Protein AF-A0A9P7S6F3-F1 (afdb_monomer_lite)

Sequence (352 aa):
MEVSQRGSSCQQHLSMEIQTNRQGRKGQLQVLYKLRSVLQNSGSIQDVQPRFGARVPILRGITSKNLGCIGVDITVNHEDGPKCVKAIRRYLLQMPALRPLIFVLKSLLSYRNLNDAAERGLSSYSLTCMCISFLQLNPKNRPKEWIENPYKAKSLGILLRDFLEYYAVEFPYAESYISVLQGRLLPKASVDWIQKENADLLAIECLVKHRNDVARATNRIPAIREAFKSASETLLQTSLKDKTTLGSIIPFKGLGARRPEVFPDLVISSQRLPSSASMDRLSTDKEGQQHSPSFHKLAITAREENEGKKTPKTKTQPPDRTALQKNVNVSSSTSSSQICEAFLPKGTRDGL

Organism: NCBI:txid181124

pLDDT: mean 70.18, std 29.57, range [21.66, 98.5]

InterPro domains:
  IPR002058 PAP/25A-associated [PF03828] (155-205)
  IPR043519 Nucleotidyltransferase superfamily [SSF81301] (28-92)
  IPR045862 Nucleotidyltransferase Trf4-like [PTHR23092] (28-329)

Radius of gyration: 26.73 Å; chains: 1; bounding box: 98×63×58 Å

Secondary structure (DSSP, 8-state):
----------S-EEEEEE--S--HHHHHHHHHHHHHHHHHHHSSEEEEEEETTSSS-EEEEEE-GGGT--EEEEEES-THHHHHHHHHHHHHHH-TTHHHHHHHHHHHHHHTT---TTTT---HHHHHHHHHHHHHH-TT---THHHHSTTTTT-HHHHHHHHHHIIIIIS-TTTEEEETTTTEEEEGGG-SSS-STTTTS--BB-SSSTT-BSSTT---HHHHHHHHHHHHHHHHH--TTSS-TTTTTS------S---S---TT----PPPPP-----------------------------------------------------------TTTHHHHT-S--------

Structure (mmCIF, N/CA/C/O backbone):
data_AF-A0A9P7S6F3-F1
#
_entry.id   AF-A0A9P7S6F3-F1
#
loop_
_atom_site.group_PDB
_atom_site.id
_atom_site.type_symbol
_atom_site.label_atom_id
_atom_site.label_alt_id
_atom_site.label_comp_id
_atom_site.label_asym_id
_atom_site.label_entity_id
_atom_site.label_seq_id
_atom_site.pdbx_PDB_ins_code
_atom_site.Cartn_x
_atom_site.Cartn_y
_atom_site.Cartn_z
_atom_site.occupancy
_atom_site.B_iso_or_equiv
_atom_site.auth_seq_id
_atom_site.auth_comp_id
_atom_site.auth_asym_id
_atom_site.auth_atom_id
_atom_site.pdbx_PDB_model_num
ATOM 1 N N . MET A 1 1 ? 4.582 25.311 32.694 1.00 30.66 1 MET A N 1
ATOM 2 C CA . MET A 1 1 ? 3.797 24.789 31.555 1.00 30.66 1 MET A CA 1
ATOM 3 C C . MET A 1 1 ? 4.587 23.652 30.932 1.00 30.66 1 MET A C 1
ATOM 5 O O . MET A 1 1 ? 5.432 23.882 30.079 1.00 30.66 1 MET A O 1
ATOM 9 N N . GLU A 1 2 ? 4.389 22.440 31.442 1.00 21.66 2 GLU A N 1
ATOM 10 C CA . GLU A 1 2 ? 5.015 21.232 30.905 1.00 21.66 2 GLU A CA 1
ATOM 11 C C . GLU A 1 2 ? 4.298 20.842 29.613 1.00 21.66 2 GLU A C 1
ATOM 13 O O . GLU A 1 2 ? 3.163 20.363 29.618 1.00 21.66 2 GLU A O 1
ATOM 18 N N . VAL A 1 3 ? 4.960 21.078 28.484 1.00 23.61 3 VAL A N 1
ATOM 19 C CA . VAL A 1 3 ? 4.570 20.483 27.210 1.00 23.61 3 VAL A CA 1
ATOM 20 C C . VAL A 1 3 ? 4.882 18.996 27.324 1.00 23.61 3 VAL A C 1
ATOM 22 O O . VAL A 1 3 ? 6.020 18.570 27.145 1.00 23.61 3 VAL A O 1
ATOM 25 N N . SER A 1 4 ? 3.861 18.211 27.674 1.00 23.50 4 SER A N 1
ATOM 26 C CA . SER A 1 4 ? 3.893 16.753 27.611 1.00 23.50 4 SER A CA 1
ATOM 27 C C . SER A 1 4 ? 4.214 16.348 26.173 1.00 23.50 4 SER A C 1
ATOM 29 O O . SER A 1 4 ? 3.351 16.336 25.291 1.00 23.50 4 SER A O 1
ATOM 31 N N . GLN A 1 5 ? 5.494 16.073 25.919 1.00 26.58 5 GLN A N 1
ATOM 32 C CA . GLN A 1 5 ? 5.942 15.433 24.697 1.00 26.58 5 GLN A CA 1
ATOM 33 C C . GLN A 1 5 ? 5.280 14.058 24.663 1.00 26.58 5 GLN A C 1
ATOM 35 O O . GLN A 1 5 ? 5.701 13.127 25.349 1.00 26.58 5 GLN A O 1
ATOM 40 N N . ARG A 1 6 ? 4.201 13.937 23.880 1.00 29.16 6 ARG A N 1
ATOM 41 C CA . ARG A 1 6 ? 3.633 12.646 23.497 1.00 29.16 6 ARG A CA 1
ATOM 42 C C . ARG A 1 6 ? 4.731 11.891 22.764 1.00 29.16 6 ARG A C 1
ATOM 44 O O . ARG A 1 6 ? 4.976 12.126 21.582 1.00 29.16 6 ARG A O 1
ATOM 51 N N . GLY A 1 7 ? 5.424 11.035 23.510 1.00 28.98 7 GLY A N 1
ATOM 52 C CA . GLY A 1 7 ? 6.409 10.114 22.978 1.00 28.98 7 GLY A CA 1
ATOM 53 C C . GLY A 1 7 ? 5.805 9.412 21.773 1.00 28.98 7 GLY A C 1
ATOM 54 O O . GLY A 1 7 ? 4.678 8.919 21.830 1.00 28.98 7 GLY A O 1
ATOM 55 N N . SER A 1 8 ? 6.541 9.448 20.668 1.00 35.44 8 SER A N 1
ATOM 56 C CA . SER A 1 8 ? 6.214 8.829 19.390 1.00 35.44 8 SER A CA 1
ATOM 57 C C . SER A 1 8 ? 6.182 7.304 19.554 1.00 35.44 8 SER A C 1
ATOM 59 O O . SER A 1 8 ? 7.108 6.590 19.183 1.00 35.44 8 SER A O 1
ATOM 61 N N . SER A 1 9 ? 5.130 6.821 20.207 1.00 36.84 9 SER A N 1
ATOM 62 C CA . SER A 1 9 ? 4.871 5.423 20.512 1.00 36.84 9 SER A CA 1
ATOM 63 C C . SER A 1 9 ? 4.351 4.740 19.251 1.00 36.84 9 SER A C 1
ATOM 65 O O . SER A 1 9 ? 3.342 5.159 18.692 1.00 36.84 9 SER A O 1
ATOM 67 N N . CYS A 1 10 ? 5.108 3.748 18.780 1.00 41.38 10 CYS A N 1
ATOM 68 C CA . CYS A 1 10 ? 4.750 2.702 17.820 1.00 41.38 10 CYS A CA 1
ATOM 69 C C . CYS A 1 10 ? 3.569 3.018 16.870 1.00 41.38 10 CYS A C 1
ATOM 71 O O . CYS A 1 10 ? 2.414 2.746 17.181 1.00 41.38 10 CYS A O 1
ATOM 73 N N . GLN A 1 11 ? 3.855 3.485 15.646 1.00 55.09 11 GLN A N 1
ATOM 74 C CA . GLN A 1 11 ? 2.850 3.695 14.583 1.00 55.09 11 GLN A CA 1
ATOM 75 C C . GLN A 1 11 ? 2.166 2.395 14.084 1.00 55.09 11 GLN A C 1
ATOM 77 O O . GLN A 1 11 ? 1.488 2.403 13.055 1.00 55.09 11 GLN A O 1
ATOM 82 N N . GLN A 1 12 ? 2.370 1.250 14.740 1.00 65.00 12 GLN A N 1
ATOM 83 C CA . GLN A 1 12 ? 1.816 -0.034 14.317 1.00 65.00 12 GLN A CA 1
ATOM 84 C C . GLN A 1 12 ? 0.745 -0.458 15.319 1.00 65.00 12 GLN A C 1
ATOM 86 O O . GLN A 1 12 ? 1.047 -0.884 16.430 1.00 65.00 12 GLN A O 1
ATOM 91 N N . HIS A 1 13 ? -0.515 -0.310 14.913 1.00 77.81 13 HIS A N 1
ATOM 92 C CA . HIS A 1 13 ? -1.662 -0.777 15.678 1.00 77.81 13 HIS A CA 1
ATOM 93 C C . HIS A 1 13 ? -2.019 -2.202 15.269 1.00 77.81 13 HIS A C 1
ATOM 95 O O . HIS A 1 13 ? -2.027 -2.547 14.085 1.00 77.81 13 HIS A O 1
ATOM 101 N N . LEU A 1 14 ? -2.366 -3.014 16.256 1.00 82.31 14 LEU A N 1
ATOM 102 C CA . LEU A 1 14 ? -2.953 -4.315 16.060 1.00 82.31 14 LEU A CA 1
ATOM 103 C C . LEU A 1 14 ? -4.429 -4.177 15.708 1.00 82.31 14 LEU A C 1
ATOM 105 O O . LEU A 1 14 ? -5.222 -3.695 16.512 1.00 82.31 14 LEU A O 1
ATOM 109 N N . SER A 1 15 ? -4.812 -4.623 14.516 1.00 84.56 15 SER A N 1
ATOM 110 C CA . SER A 1 15 ? -6.217 -4.648 14.118 1.00 84.56 15 SER A CA 1
ATOM 111 C C . SER A 1 15 ? -6.913 -5.888 14.677 1.00 84.56 15 SER A C 1
ATOM 113 O O . SER A 1 15 ? -6.476 -7.014 14.443 1.00 84.56 15 SER A O 1
ATOM 115 N N . MET A 1 16 ? -8.013 -5.676 15.391 1.00 85.50 16 MET A N 1
ATOM 116 C CA . MET A 1 16 ? -8.898 -6.713 15.910 1.00 85.50 16 MET A CA 1
ATOM 117 C C . MET A 1 16 ? -10.295 -6.547 15.312 1.00 85.50 16 MET A C 1
ATOM 119 O O . MET A 1 16 ? -10.812 -5.434 15.191 1.00 85.50 16 MET A O 1
ATOM 123 N N . GLU A 1 17 ? -10.929 -7.664 14.973 1.00 88.06 17 GLU A N 1
ATOM 124 C CA . GLU A 1 17 ? -12.323 -7.697 14.542 1.00 88.06 17 GLU A CA 1
ATOM 125 C C . GLU A 1 17 ? -13.144 -8.560 15.496 1.00 88.06 17 GLU A C 1
ATOM 127 O O . GLU A 1 17 ? -12.746 -9.669 15.850 1.00 88.06 17 GLU A O 1
ATOM 132 N N . ILE A 1 18 ? -14.301 -8.044 15.900 1.00 89.12 18 ILE A N 1
ATOM 133 C CA . ILE A 1 18 ? -15.276 -8.750 16.724 1.00 89.12 18 ILE A CA 1
ATOM 134 C C . ILE A 1 18 ? -16.505 -9.050 15.874 1.00 89.12 18 ILE A C 1
ATOM 136 O O . ILE A 1 18 ? -17.109 -8.143 15.297 1.00 89.12 18 ILE A O 1
ATOM 140 N N . GLN A 1 19 ? -16.906 -10.318 15.844 1.00 88.81 19 GLN A N 1
ATOM 141 C CA . GLN A 1 19 ? -18.142 -10.742 15.198 1.00 88.81 19 GLN A CA 1
ATOM 142 C C . GLN A 1 19 ? -19.295 -10.807 16.200 1.00 88.81 19 GLN A C 1
ATOM 144 O O . GLN A 1 19 ? -19.153 -11.267 17.333 1.00 88.81 19 GLN A O 1
ATOM 149 N N . THR A 1 20 ? -20.459 -10.322 15.784 1.00 89.75 20 THR A N 1
ATOM 150 C CA . THR A 1 20 ? -21.685 -10.307 16.584 1.00 89.75 20 THR A CA 1
ATOM 151 C C . THR A 1 20 ? -22.910 -10.436 15.689 1.00 89.75 20 THR A C 1
ATOM 153 O O . THR A 1 20 ? -22.923 -9.973 14.551 1.00 89.75 20 THR A O 1
ATOM 156 N N . ASN A 1 21 ? -23.990 -11.002 16.227 1.00 88.94 21 ASN A N 1
ATOM 157 C CA . ASN A 1 21 ? -25.277 -11.098 15.537 1.00 88.94 21 ASN A CA 1
ATOM 158 C C . ASN A 1 21 ? -25.965 -9.734 15.314 1.00 88.94 21 ASN A C 1
ATOM 160 O O . ASN A 1 21 ? -26.959 -9.655 14.592 1.00 88.94 21 ASN A O 1
ATOM 164 N N . ARG A 1 22 ? -25.466 -8.651 15.925 1.00 86.00 22 ARG A N 1
ATOM 165 C CA . ARG A 1 22 ? -26.004 -7.295 15.761 1.00 86.00 22 ARG A CA 1
ATOM 166 C C . ARG A 1 22 ? -25.629 -6.730 14.391 1.00 86.00 22 ARG A C 1
ATOM 168 O O . ARG A 1 22 ? -24.506 -6.285 14.175 1.00 86.00 22 ARG A O 1
ATOM 175 N N . GLN A 1 23 ? -26.599 -6.710 13.484 1.00 85.06 23 GLN A N 1
ATOM 176 C CA . GLN A 1 23 ? -26.405 -6.222 12.122 1.00 85.06 23 GLN A CA 1
ATOM 177 C C . GLN A 1 23 ? -26.560 -4.699 11.994 1.00 85.06 23 GLN A C 1
ATOM 179 O O . GLN A 1 23 ? -27.238 -4.037 12.786 1.00 85.06 23 GLN A O 1
ATOM 184 N N . GLY A 1 24 ? -25.936 -4.151 10.950 1.00 86.56 24 GLY A N 1
ATOM 185 C CA . GLY A 1 24 ? -26.025 -2.740 10.579 1.00 86.56 24 GLY A CA 1
ATOM 186 C C . GLY A 1 24 ? -25.248 -1.780 11.489 1.00 86.56 24 GLY A C 1
ATOM 187 O O . GLY A 1 24 ? -24.814 -2.117 12.592 1.00 86.56 24 GLY A O 1
ATOM 188 N N . ARG A 1 25 ? -25.101 -0.529 11.030 1.00 87.38 25 ARG A N 1
ATOM 189 C CA . ARG A 1 25 ? -24.285 0.497 11.709 1.00 87.38 25 ARG A CA 1
ATOM 190 C C . ARG A 1 25 ? -24.738 0.764 13.147 1.00 87.38 25 ARG A C 1
ATOM 192 O O . ARG A 1 25 ? -23.901 0.899 14.031 1.00 87.38 25 ARG A O 1
ATOM 199 N N . LYS A 1 26 ? -26.053 0.813 13.402 1.00 89.00 26 LYS A N 1
ATOM 200 C CA . LYS A 1 26 ? -26.596 1.011 14.760 1.00 89.00 26 LYS A CA 1
ATOM 201 C C . LYS A 1 26 ? -26.173 -0.122 15.704 1.00 89.00 26 LYS A C 1
ATOM 203 O O . LYS A 1 26 ? -25.740 0.159 16.816 1.00 89.00 26 LYS A O 1
ATOM 208 N N . GLY A 1 27 ? -26.243 -1.375 15.247 1.00 89.56 27 GLY A N 1
ATOM 209 C CA . GLY A 1 27 ? -25.813 -2.543 16.019 1.00 89.56 27 GLY A CA 1
ATOM 210 C C . GLY A 1 27 ? -24.310 -2.538 16.304 1.00 89.56 27 GLY A C 1
ATOM 211 O O . GLY A 1 27 ? -23.906 -2.709 17.452 1.00 89.56 27 GLY A O 1
ATOM 212 N N . GLN A 1 28 ? -23.493 -2.248 15.286 1.00 90.06 28 GLN A N 1
ATOM 213 C CA . GLN A 1 28 ? -22.039 -2.100 15.431 1.00 90.06 28 GLN A CA 1
ATOM 214 C C . GLN A 1 28 ? -21.676 -1.027 16.465 1.00 90.06 28 GLN A C 1
ATOM 216 O O . GLN A 1 28 ? -20.869 -1.274 17.358 1.00 90.06 28 GLN A O 1
ATOM 221 N N . LEU A 1 29 ? -22.301 0.153 16.386 1.00 91.50 29 LEU A N 1
ATOM 222 C CA . LEU A 1 29 ? -22.042 1.249 17.320 1.00 91.50 29 LEU A CA 1
ATOM 223 C C . LEU A 1 29 ? -22.442 0.888 18.750 1.00 91.50 29 LEU A C 1
ATOM 225 O O . LEU A 1 29 ? -21.656 1.123 19.660 1.00 91.50 29 LEU A O 1
ATOM 229 N N . GLN A 1 30 ? -23.610 0.275 18.963 1.00 91.81 30 GLN A N 1
ATOM 230 C CA . GLN A 1 30 ? -24.028 -0.183 20.296 1.00 91.81 30 GLN A CA 1
ATOM 231 C C . GLN A 1 30 ? -22.996 -1.126 20.925 1.00 91.81 30 GLN A C 1
ATOM 233 O O . GLN A 1 30 ? -22.658 -0.987 22.102 1.00 91.81 30 GLN A O 1
ATOM 238 N N . VAL A 1 31 ? -22.466 -2.059 20.132 1.00 92.94 31 VAL A N 1
ATOM 239 C CA . VAL A 1 31 ? -21.435 -3.003 20.577 1.00 92.94 31 VAL A CA 1
ATOM 240 C C . VAL A 1 31 ? -20.138 -2.267 20.900 1.00 92.94 31 VAL A C 1
ATOM 242 O O . VAL A 1 31 ? -19.573 -2.499 21.964 1.00 92.94 31 VAL A O 1
ATOM 245 N N . LEU A 1 32 ? -19.697 -1.336 20.048 1.00 92.75 32 LEU A N 1
ATOM 246 C CA . LEU A 1 32 ? -18.490 -0.537 20.283 1.00 92.75 32 LEU A CA 1
ATOM 247 C C . LEU A 1 32 ? -18.605 0.372 21.516 1.00 92.75 32 LEU A C 1
ATOM 249 O O . LEU A 1 32 ? -17.643 0.482 22.273 1.00 92.75 32 LEU A O 1
ATOM 253 N N . TYR A 1 33 ? -19.765 0.992 21.757 1.00 92.56 33 TYR A N 1
ATOM 254 C CA . TYR A 1 33 ? -20.018 1.773 22.974 1.00 92.56 33 TYR A CA 1
ATOM 255 C C . TYR A 1 33 ? -19.939 0.893 24.221 1.00 92.56 33 TYR A C 1
ATOM 257 O O . TYR A 1 33 ? -19.246 1.244 25.174 1.00 92.56 33 TYR A O 1
ATOM 265 N N . LYS A 1 34 ? -20.590 -0.277 24.198 1.00 92.19 34 LYS A N 1
ATOM 266 C CA . LYS A 1 34 ? -20.534 -1.225 25.316 1.00 92.19 34 LYS A CA 1
ATOM 267 C C . LYS A 1 34 ? -19.110 -1.722 25.556 1.00 92.19 34 LYS A C 1
ATOM 269 O O . LYS A 1 34 ? -18.665 -1.790 26.698 1.00 92.19 34 LYS A O 1
ATOM 274 N N . LEU A 1 35 ? -18.389 -2.036 24.483 1.00 92.06 35 LEU A N 1
ATOM 275 C CA . LEU A 1 35 ? -17.010 -2.495 24.548 1.00 92.06 35 LEU A CA 1
ATOM 276 C C . LEU A 1 35 ? -16.092 -1.423 25.135 1.00 92.06 35 LEU A C 1
ATOM 278 O O . LEU A 1 35 ? -15.274 -1.740 25.990 1.00 92.06 35 LEU A O 1
ATOM 282 N N . ARG A 1 36 ? -16.266 -0.157 24.739 1.00 90.75 36 ARG A N 1
ATOM 283 C CA . ARG A 1 36 ? -15.527 0.971 25.315 1.00 90.75 36 ARG A CA 1
ATOM 284 C C . ARG A 1 36 ? -15.660 1.004 26.835 1.00 90.75 36 ARG A C 1
ATOM 286 O O . ARG A 1 36 ? -14.639 1.055 27.509 1.00 90.75 36 ARG A O 1
ATOM 293 N N . SER A 1 37 ? -16.882 0.921 27.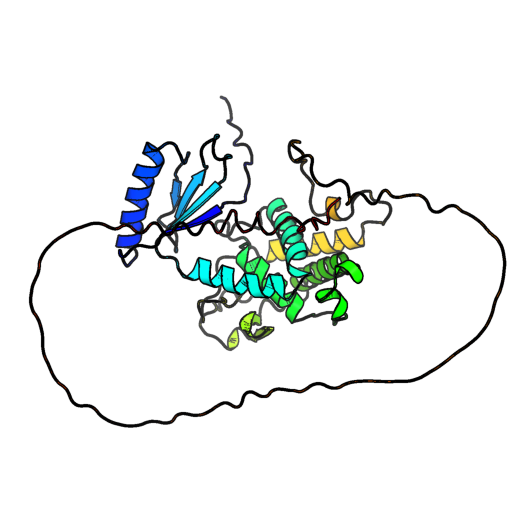360 1.00 89.19 37 SER A N 1
ATOM 294 C CA . SER A 1 37 ? -17.119 0.922 28.808 1.00 89.19 37 SER A CA 1
ATOM 295 C C . SER A 1 37 ? -16.456 -0.269 29.503 1.00 89.19 37 SER A C 1
ATOM 297 O O . SER A 1 37 ? -15.809 -0.097 30.530 1.00 89.19 37 SER A O 1
ATOM 299 N N . VAL A 1 38 ? -16.562 -1.472 28.931 1.00 90.94 38 VAL A N 1
ATOM 300 C CA . VAL A 1 38 ? -15.940 -2.679 29.505 1.00 90.94 38 VAL A CA 1
ATOM 301 C C . VAL A 1 38 ? -14.414 -2.572 29.519 1.00 90.94 38 VAL A C 1
ATOM 303 O O . VAL A 1 38 ? -13.801 -2.862 30.540 1.00 90.94 38 VAL A O 1
ATOM 306 N N . LEU A 1 39 ? -13.803 -2.124 28.420 1.00 89.62 39 LEU A N 1
ATOM 307 C CA . LEU A 1 39 ? -12.347 -1.997 28.295 1.00 89.62 39 LEU A CA 1
ATOM 308 C C . LEU A 1 39 ? -11.768 -0.905 29.199 1.00 89.62 39 LEU A C 1
ATOM 310 O O . LEU A 1 39 ? -10.688 -1.083 29.755 1.00 89.62 39 LEU A O 1
ATOM 314 N N . GLN A 1 40 ? -12.489 0.207 29.361 1.00 85.25 40 GLN A N 1
ATOM 315 C CA . GLN A 1 40 ? -12.103 1.269 30.292 1.00 85.25 40 GLN A CA 1
ATOM 316 C C . GLN A 1 40 ? -12.155 0.779 31.744 1.00 85.25 40 GLN A C 1
ATOM 318 O O . GLN A 1 40 ? -11.250 1.078 32.518 1.00 85.25 40 GLN A O 1
ATOM 323 N N . ASN A 1 41 ? -13.165 -0.021 32.094 1.00 87.31 41 ASN A N 1
ATOM 324 C CA . ASN A 1 41 ? -13.326 -0.554 33.447 1.00 87.31 41 ASN A CA 1
ATOM 325 C C . ASN A 1 41 ? -12.361 -1.707 33.760 1.00 87.31 41 ASN A C 1
ATOM 327 O O . ASN A 1 41 ? -11.989 -1.885 34.915 1.00 87.31 41 ASN A O 1
ATOM 331 N N . SER A 1 42 ? -11.949 -2.496 32.762 1.00 87.00 42 SER A N 1
ATOM 332 C CA . SER A 1 42 ? -11.045 -3.635 32.976 1.00 87.00 42 SER A CA 1
ATOM 333 C C . SER A 1 42 ? -9.583 -3.228 33.177 1.00 87.00 42 SER A C 1
ATOM 335 O O . SER A 1 42 ? -8.764 -4.061 33.561 1.00 87.00 42 SER A O 1
ATOM 337 N N . GLY A 1 43 ? -9.222 -1.982 32.849 1.00 80.94 43 GLY A N 1
ATOM 338 C CA . GLY A 1 43 ? -7.845 -1.482 32.907 1.00 80.94 43 GLY A CA 1
ATOM 339 C C . GLY A 1 43 ? -6.888 -2.121 31.891 1.00 80.94 43 GLY A C 1
ATOM 340 O O . GLY A 1 43 ? -5.702 -1.796 31.889 1.00 80.94 43 GLY A O 1
ATOM 341 N N . SER A 1 44 ? -7.377 -3.012 31.018 1.00 83.38 44 SER A N 1
ATOM 342 C CA . SER A 1 44 ? -6.554 -3.759 30.051 1.00 83.38 44 SER A CA 1
ATOM 343 C C . SER A 1 44 ? -6.157 -2.919 28.835 1.00 83.38 44 SER A C 1
ATOM 345 O O . SER A 1 44 ? -5.144 -3.200 28.194 1.00 83.38 44 SER A O 1
ATOM 347 N N . ILE A 1 45 ? -6.953 -1.898 28.502 1.00 84.94 45 ILE A N 1
ATOM 348 C CA . ILE A 1 45 ? -6.671 -0.945 27.427 1.00 84.94 45 ILE A CA 1
ATOM 349 C C . ILE A 1 45 ? -6.809 0.473 27.982 1.00 84.94 45 ILE A C 1
ATOM 351 O O . ILE A 1 45 ? -7.849 0.867 28.503 1.00 84.94 45 ILE A O 1
ATOM 355 N N . GLN A 1 46 ? -5.732 1.232 27.857 1.00 84.12 46 GLN A N 1
ATOM 356 C CA . GLN A 1 46 ? -5.612 2.636 28.211 1.00 84.12 46 GLN A CA 1
ATOM 357 C C . GLN A 1 46 ? -5.967 3.516 27.004 1.00 84.12 46 GLN A C 1
ATOM 359 O O . GLN A 1 46 ? -5.846 3.090 25.854 1.00 84.12 46 GLN A O 1
ATOM 364 N N . ASP A 1 47 ? -6.404 4.748 27.276 1.00 82.75 47 ASP A N 1
ATOM 365 C CA . ASP A 1 47 ? -6.715 5.767 26.259 1.00 82.75 47 ASP A CA 1
ATOM 366 C C . ASP A 1 47 ? -7.661 5.265 25.148 1.00 82.75 47 ASP A C 1
ATOM 368 O O . ASP A 1 47 ? -7.386 5.348 23.952 1.00 82.75 47 ASP A O 1
ATOM 372 N N . VAL A 1 48 ? -8.793 4.679 25.553 1.00 87.06 48 VAL A N 1
ATOM 373 C CA . VAL A 1 48 ? -9.790 4.139 24.621 1.00 87.06 48 VAL A CA 1
ATOM 374 C C . VAL A 1 48 ? -10.538 5.281 23.910 1.00 87.06 48 VAL A C 1
ATOM 376 O O . VAL A 1 48 ? -11.497 5.859 24.442 1.00 87.06 48 VAL A O 1
ATOM 379 N N . GLN A 1 49 ? -10.123 5.575 22.680 1.00 88.06 49 GLN A N 1
ATOM 380 C CA . GLN A 1 49 ? -10.624 6.645 21.823 1.00 88.06 49 GLN A CA 1
ATOM 381 C C . GLN A 1 49 ? -11.559 6.116 20.719 1.00 88.06 49 GLN A C 1
ATOM 383 O O . GLN A 1 49 ? -11.146 5.342 19.849 1.00 88.06 49 GLN A O 1
ATOM 388 N N . PRO A 1 50 ? -12.833 6.544 20.695 1.00 88.50 50 PRO A N 1
ATOM 389 C CA . PRO A 1 50 ? -13.763 6.169 19.639 1.00 88.50 50 PRO A CA 1
ATOM 390 C C . PRO A 1 50 ? -13.562 7.003 18.364 1.00 88.50 50 PRO A C 1
ATOM 392 O O . PRO A 1 50 ? -13.419 8.224 18.407 1.00 88.50 50 PRO A O 1
ATOM 395 N N . ARG A 1 51 ? -13.647 6.351 17.201 1.00 86.69 51 ARG A N 1
ATOM 396 C CA . ARG A 1 51 ? -13.661 6.977 15.864 1.00 86.69 51 ARG A CA 1
ATOM 397 C C . ARG A 1 51 ? -14.908 6.542 15.094 1.00 86.69 51 ARG A C 1
ATOM 399 O O . ARG A 1 51 ? -14.847 5.934 14.030 1.00 86.69 51 ARG A O 1
ATOM 406 N N . PHE A 1 52 ? -16.075 6.842 15.657 1.00 86.81 52 PHE A N 1
ATOM 407 C CA . PHE A 1 52 ? -17.366 6.348 15.160 1.00 86.81 52 PHE A CA 1
ATOM 408 C C . PHE A 1 52 ? -17.922 7.103 13.947 1.00 86.81 52 PHE A C 1
ATOM 410 O O . PHE A 1 52 ? -18.811 6.592 13.267 1.00 86.81 52 PHE A O 1
ATOM 417 N N . GLY A 1 53 ? -17.391 8.293 13.649 1.00 81.12 53 GLY A N 1
ATOM 418 C CA . GLY A 1 53 ? -17.752 9.075 12.460 1.00 81.12 53 GLY A CA 1
ATOM 419 C C . GLY A 1 53 ? -17.144 8.549 11.155 1.00 81.12 53 GLY A C 1
ATOM 420 O O . GLY A 1 53 ? -17.591 8.925 10.078 1.00 81.12 53 GLY A O 1
ATOM 421 N N . ALA A 1 54 ? -16.155 7.654 11.225 1.00 80.25 54 ALA A N 1
ATOM 422 C CA . ALA A 1 54 ? -15.521 7.091 10.039 1.00 80.25 54 ALA A CA 1
ATOM 423 C C . ALA A 1 54 ? -16.475 6.170 9.248 1.00 80.25 54 ALA A C 1
ATOM 425 O O . ALA A 1 54 ? -17.501 5.694 9.756 1.00 80.25 54 ALA A O 1
ATOM 426 N N . ARG A 1 55 ? -16.113 5.881 7.987 1.00 80.06 55 ARG A N 1
ATOM 427 C CA . ARG A 1 55 ? -16.829 4.908 7.140 1.00 80.06 55 ARG A CA 1
ATOM 428 C C . ARG A 1 55 ? -16.953 3.556 7.849 1.00 80.06 55 ARG A C 1
ATOM 430 O O . ARG A 1 55 ? -18.049 3.003 7.886 1.00 80.06 55 ARG A O 1
ATOM 437 N N . VAL A 1 56 ? -15.860 3.091 8.456 1.00 83.75 56 VAL A N 1
ATOM 438 C CA . VAL A 1 56 ? -15.819 1.936 9.361 1.00 83.75 56 VAL A CA 1
ATOM 439 C C . VAL A 1 56 ? -15.609 2.463 10.785 1.00 83.75 56 VAL A C 1
ATOM 441 O O . VAL A 1 56 ? -14.551 3.033 11.050 1.00 83.75 56 VAL A O 1
ATOM 444 N N . PRO A 1 57 ? -16.596 2.338 11.689 1.00 87.31 57 PRO A N 1
ATOM 445 C CA . PRO A 1 57 ? -16.431 2.716 13.089 1.00 87.31 57 PRO A CA 1
ATOM 446 C C . PRO A 1 57 ? -15.338 1.883 13.767 1.00 87.31 57 PRO A C 1
ATOM 448 O O . PRO A 1 57 ? -15.383 0.654 13.729 1.00 87.31 57 PRO A O 1
ATOM 451 N N . ILE A 1 58 ? -14.373 2.555 14.395 1.00 90.56 58 ILE A N 1
ATOM 452 C CA . ILE A 1 58 ? -13.225 1.917 15.058 1.00 90.56 58 ILE A CA 1
ATOM 453 C C . ILE A 1 58 ? -13.134 2.411 16.503 1.00 90.56 58 ILE A C 1
ATOM 455 O O . ILE A 1 58 ? -13.433 3.574 16.793 1.00 90.56 58 ILE A O 1
ATOM 459 N N . LEU A 1 59 ? -12.704 1.531 17.404 1.00 90.56 59 LEU A N 1
ATOM 460 C CA . LEU A 1 59 ? -12.276 1.870 18.755 1.00 90.56 59 LEU A CA 1
ATOM 461 C C . LEU A 1 59 ? -10.761 1.687 18.851 1.00 90.56 59 LEU A C 1
ATOM 463 O O . LEU A 1 59 ? -10.268 0.578 18.674 1.00 90.56 59 LEU A O 1
ATOM 467 N N . ARG A 1 60 ? -10.031 2.770 19.101 1.00 90.50 60 ARG A N 1
ATOM 468 C CA . ARG A 1 60 ? -8.570 2.769 19.203 1.00 90.50 60 ARG A CA 1
ATOM 469 C C . ARG A 1 60 ? -8.153 2.847 20.666 1.00 90.50 60 ARG A C 1
ATOM 471 O O . ARG A 1 60 ? -8.800 3.544 21.435 1.00 90.50 60 ARG A O 1
ATOM 478 N N . GLY A 1 61 ? -7.085 2.168 21.054 1.00 89.50 61 GLY A N 1
ATOM 479 C CA . GLY A 1 61 ? -6.505 2.288 22.391 1.00 89.50 61 GLY A CA 1
ATOM 480 C C . GLY A 1 61 ? -5.101 1.707 22.457 1.00 89.50 61 GLY A C 1
ATOM 481 O O . GLY A 1 61 ? -4.562 1.277 21.440 1.00 89.50 61 GLY A O 1
ATOM 482 N N . ILE A 1 62 ? -4.506 1.698 23.644 1.00 88.62 62 ILE A N 1
ATOM 483 C CA . ILE A 1 62 ? -3.174 1.135 23.896 1.00 88.62 62 ILE A CA 1
ATOM 484 C C . ILE A 1 62 ? -3.303 0.100 25.009 1.00 88.62 62 ILE A C 1
ATOM 486 O O . ILE A 1 62 ? -3.897 0.394 26.042 1.00 88.62 62 ILE A O 1
ATOM 490 N N . THR A 1 63 ? -2.783 -1.114 24.833 1.00 87.94 63 THR A N 1
ATOM 491 C CA . THR A 1 63 ? -2.821 -2.115 25.907 1.00 87.94 63 THR A CA 1
ATOM 492 C C . THR A 1 63 ? -2.057 -1.631 27.138 1.00 87.94 63 THR A C 1
ATOM 494 O O . THR A 1 63 ? -1.140 -0.814 27.061 1.00 87.94 63 THR A O 1
ATOM 497 N N . SER A 1 64 ? -2.442 -2.116 28.311 1.00 85.62 64 SER A N 1
ATOM 498 C CA . SER A 1 64 ? -1.764 -1.794 29.565 1.00 85.62 64 SER A CA 1
ATOM 499 C C . SER A 1 64 ? -0.281 -2.202 29.555 1.00 85.62 64 SER A C 1
ATOM 501 O O . SER A 1 64 ? 0.157 -3.037 28.762 1.00 85.62 64 SER A O 1
ATOM 503 N N . LYS A 1 65 ? 0.519 -1.626 30.466 1.00 85.06 65 LYS A N 1
ATOM 504 C CA . LYS A 1 65 ? 1.978 -1.859 30.530 1.00 85.06 65 LYS A CA 1
ATOM 505 C C . LYS A 1 65 ? 2.362 -3.340 30.640 1.00 85.06 65 LYS A C 1
ATOM 507 O O . LYS A 1 65 ? 3.315 -3.771 30.002 1.00 85.06 65 LYS A O 1
ATOM 512 N N . ASN A 1 66 ? 1.599 -4.124 31.401 1.00 84.69 66 ASN A N 1
ATOM 513 C CA . ASN A 1 66 ? 1.776 -5.576 31.534 1.00 84.69 66 ASN A CA 1
ATOM 514 C C . ASN A 1 66 ? 1.488 -6.360 30.238 1.00 84.69 66 ASN A C 1
ATOM 516 O O . ASN A 1 66 ? 1.905 -7.504 30.121 1.00 84.69 66 ASN A O 1
ATOM 520 N N . LEU A 1 67 ? 0.802 -5.751 29.268 1.00 81.38 67 LEU A N 1
ATOM 521 C CA . LEU A 1 67 ? 0.484 -6.309 27.952 1.00 81.38 67 LEU A CA 1
ATOM 522 C C . LEU A 1 67 ? 1.314 -5.660 26.827 1.00 81.38 67 LEU A C 1
ATOM 524 O O . LEU A 1 67 ? 0.955 -5.761 25.653 1.00 81.38 67 LEU A O 1
ATOM 528 N N . GLY A 1 68 ? 2.408 -4.973 27.172 1.00 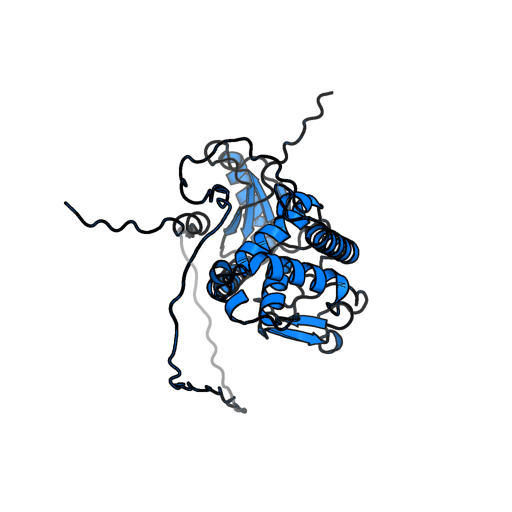82.88 68 GLY A N 1
ATOM 529 C CA . GLY A 1 68 ? 3.408 -4.501 26.212 1.00 82.88 68 GLY A CA 1
ATOM 530 C C . GLY A 1 68 ? 3.119 -3.166 25.520 1.00 82.88 68 GLY A C 1
ATOM 531 O O . GLY A 1 68 ? 3.829 -2.842 24.572 1.00 82.88 68 GLY A O 1
ATOM 532 N N . CYS A 1 69 ? 2.131 -2.380 25.970 1.00 85.56 69 CYS A N 1
ATOM 533 C CA . CYS A 1 69 ? 1.821 -1.052 25.406 1.00 85.56 69 CYS A CA 1
ATOM 534 C C . CYS A 1 69 ? 1.580 -1.063 23.884 1.00 85.56 69 CYS A C 1
ATOM 536 O O . CYS A 1 69 ? 2.062 -0.198 23.150 1.00 85.56 69 CYS A O 1
ATOM 538 N N . ILE A 1 70 ? 0.850 -2.060 23.399 1.00 85.81 70 ILE A N 1
ATOM 539 C CA . ILE A 1 70 ? 0.581 -2.260 21.977 1.00 85.81 70 ILE A CA 1
ATOM 540 C C . ILE A 1 70 ? -0.640 -1.420 21.595 1.00 85.81 70 ILE A C 1
ATOM 542 O O . ILE A 1 70 ? -1.681 -1.510 22.244 1.00 85.81 70 ILE A O 1
ATOM 546 N N . GLY A 1 71 ? -0.537 -0.605 20.543 1.00 86.00 71 GLY A N 1
ATOM 547 C CA . GLY A 1 71 ? -1.699 0.085 19.978 1.00 86.00 71 GLY A CA 1
ATOM 548 C C . GLY A 1 71 ? -2.687 -0.929 19.404 1.00 86.00 71 GLY A C 1
ATOM 549 O O . GLY A 1 71 ? -2.273 -1.874 18.741 1.00 86.00 71 GLY A O 1
ATOM 550 N N . VAL A 1 72 ? -3.984 -0.764 19.640 1.00 87.12 72 VAL A N 1
ATOM 551 C CA . VAL A 1 72 ? -5.033 -1.680 19.174 1.00 87.12 72 VAL A CA 1
ATOM 552 C C . VAL A 1 72 ? -6.143 -0.885 18.503 1.00 87.12 72 VAL A C 1
ATOM 554 O O . VAL A 1 72 ? -6.611 0.110 19.052 1.00 87.12 72 VAL A O 1
ATOM 5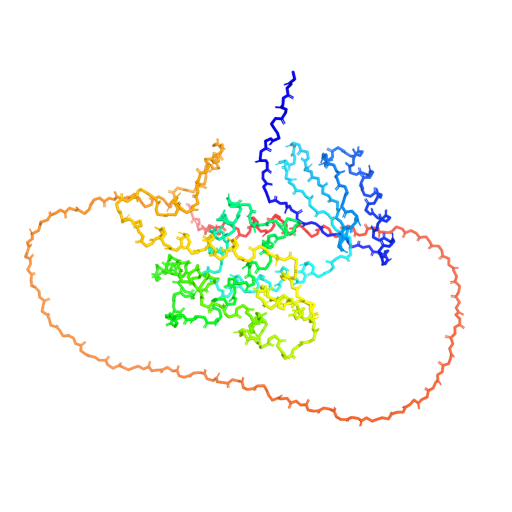57 N N . ASP A 1 73 ? -6.580 -1.353 17.337 1.00 89.62 73 ASP A N 1
ATOM 558 C CA . ASP A 1 73 ? -7.735 -0.847 16.599 1.00 89.62 73 ASP A CA 1
ATOM 559 C C . ASP A 1 73 ? -8.797 -1.952 16.525 1.00 89.62 73 ASP A C 1
ATOM 561 O O . ASP A 1 73 ? -8.585 -2.981 15.888 1.00 89.62 73 ASP A O 1
ATOM 565 N N . ILE A 1 74 ? -9.946 -1.748 17.170 1.00 90.31 74 ILE A N 1
ATOM 566 C CA . ILE A 1 74 ? -11.033 -2.728 17.253 1.00 90.31 74 ILE A CA 1
ATOM 567 C C . ILE A 1 74 ? -12.191 -2.314 16.343 1.00 90.31 74 ILE A C 1
ATOM 569 O O . ILE A 1 74 ? -12.708 -1.198 16.435 1.00 90.31 74 ILE A O 1
ATOM 573 N N . THR A 1 75 ? -12.628 -3.242 15.497 1.00 90.88 75 THR A N 1
ATOM 574 C CA . THR A 1 75 ? -13.790 -3.112 14.605 1.00 90.88 75 THR A CA 1
ATOM 575 C C . THR A 1 75 ? -14.833 -4.184 14.907 1.00 90.88 75 THR A C 1
ATOM 577 O O . THR A 1 75 ? -14.526 -5.209 15.513 1.00 90.88 75 THR A O 1
ATOM 580 N N . VAL A 1 76 ? -16.085 -3.946 14.505 1.00 90.31 76 VAL A N 1
ATOM 581 C CA . VAL A 1 76 ? -17.195 -4.893 14.697 1.00 90.31 76 VAL A CA 1
ATOM 582 C C . VAL A 1 76 ? -17.836 -5.209 13.351 1.00 90.31 76 VAL A C 1
ATOM 584 O O . VAL A 1 76 ? -18.248 -4.286 12.645 1.00 90.31 76 VAL A O 1
ATOM 587 N N . ASN A 1 77 ? -17.971 -6.498 13.027 1.00 87.00 77 ASN A N 1
ATOM 588 C CA . ASN A 1 77 ? -18.582 -6.998 11.788 1.00 87.00 77 ASN A CA 1
ATOM 589 C C . ASN A 1 77 ? -17.996 -6.337 10.524 1.00 87.00 77 ASN A C 1
ATOM 591 O O . ASN A 1 77 ? -18.737 -5.785 9.706 1.00 87.00 77 ASN A O 1
ATOM 595 N N . HIS A 1 78 ? -16.669 -6.341 10.388 1.00 84.56 78 HIS A N 1
ATOM 596 C CA . HIS A 1 78 ? -15.952 -5.792 9.236 1.00 84.56 78 HIS A CA 1
ATOM 597 C C . HIS A 1 78 ? -15.212 -6.897 8.466 1.00 84.56 78 HIS A C 1
ATOM 599 O O . HIS A 1 78 ? -13.992 -6.878 8.325 1.00 84.56 78 HIS A O 1
ATOM 605 N N . GLU A 1 79 ? -15.980 -7.834 7.908 1.00 82.19 79 GLU A N 1
ATOM 606 C CA . GLU A 1 79 ? -15.448 -9.074 7.326 1.00 82.19 79 GLU A CA 1
ATOM 607 C C . GLU A 1 79 ? -14.459 -8.876 6.165 1.00 82.19 79 GLU A C 1
ATOM 609 O O . GLU A 1 79 ? -13.705 -9.790 5.817 1.00 82.19 79 GLU A O 1
ATOM 614 N N . ASP A 1 80 ? -14.473 -7.704 5.528 1.00 83.81 80 ASP A N 1
ATOM 615 C CA . ASP A 1 80 ? -13.565 -7.368 4.433 1.00 83.81 80 ASP A CA 1
ATOM 616 C C . ASP A 1 80 ? -12.099 -7.389 4.896 1.00 83.81 80 ASP A C 1
ATOM 618 O O . ASP A 1 80 ? -11.219 -7.782 4.127 1.00 83.81 80 ASP A O 1
ATOM 622 N N . GLY A 1 81 ? -11.827 -7.026 6.156 1.00 82.38 81 GLY A N 1
ATOM 623 C CA . GLY A 1 81 ? -10.477 -6.984 6.723 1.00 82.38 81 GLY A CA 1
ATOM 624 C C . GLY A 1 81 ? -9.775 -8.350 6.682 1.00 82.38 81 GLY A C 1
ATOM 625 O O . GLY A 1 81 ? -8.765 -8.492 5.983 1.00 82.38 81 GLY A O 1
ATOM 626 N N . PRO A 1 82 ? -10.301 -9.387 7.358 1.00 85.44 82 PRO A N 1
ATOM 627 C CA . PRO A 1 82 ? -9.726 -10.731 7.348 1.00 85.44 82 PRO A CA 1
ATOM 628 C C . PRO A 1 82 ? -9.655 -11.348 5.952 1.00 85.44 82 PRO A C 1
ATOM 630 O O . PRO A 1 82 ? -8.671 -12.019 5.626 1.00 85.44 82 PRO A O 1
ATOM 633 N N . LYS A 1 83 ? -10.659 -11.099 5.098 1.00 89.25 83 LYS A N 1
ATOM 634 C CA . LYS A 1 83 ? -10.653 -11.558 3.699 1.00 89.25 83 LYS A CA 1
ATOM 635 C C . LYS A 1 83 ? -9.480 -10.938 2.927 1.00 89.25 83 LYS A C 1
ATOM 637 O O . LYS A 1 83 ? -8.741 -11.667 2.261 1.00 89.25 83 LYS A O 1
ATOM 642 N N . CYS A 1 84 ? -9.245 -9.632 3.084 1.00 87.31 84 CYS A N 1
ATOM 643 C CA . CYS A 1 84 ? -8.107 -8.930 2.487 1.00 87.31 84 CYS A CA 1
ATOM 644 C C . CYS A 1 84 ? -6.773 -9.487 2.994 1.00 87.31 84 CYS A C 1
ATOM 646 O O . CYS A 1 84 ? -5.892 -9.780 2.189 1.00 87.31 84 CYS A O 1
ATOM 648 N N . VAL A 1 85 ? -6.627 -9.695 4.308 1.00 89.25 85 VAL A N 1
ATOM 649 C CA . VAL A 1 85 ? -5.406 -10.275 4.897 1.00 89.25 85 VAL A CA 1
ATOM 650 C C . VAL A 1 85 ? -5.127 -11.662 4.318 1.00 89.25 85 VAL A C 1
ATOM 652 O O . VAL A 1 85 ? -3.996 -11.951 3.925 1.00 89.25 85 VAL A O 1
ATOM 655 N N . LYS A 1 86 ? -6.156 -12.510 4.196 1.00 91.00 86 LYS A N 1
ATOM 656 C CA . LYS A 1 86 ? -6.027 -13.848 3.602 1.00 91.00 86 LYS A CA 1
ATOM 657 C C . LYS A 1 86 ? -5.590 -13.785 2.135 1.00 91.00 86 LYS A C 1
ATOM 659 O O . LYS A 1 86 ? -4.752 -14.587 1.727 1.00 91.00 86 LYS A O 1
ATOM 664 N N . ALA A 1 87 ? -6.111 -12.832 1.361 1.00 91.62 87 ALA A N 1
ATOM 665 C CA . ALA A 1 87 ? -5.702 -12.614 -0.026 1.00 91.62 87 ALA A CA 1
ATOM 666 C C . ALA A 1 87 ? -4.240 -12.143 -0.127 1.00 91.62 87 ALA A C 1
ATOM 668 O O . ALA A 1 87 ? -3.448 -12.756 -0.840 1.00 91.62 87 ALA A O 1
ATOM 669 N N . ILE A 1 88 ? -3.849 -11.122 0.642 1.00 94.62 88 ILE A N 1
ATOM 670 C CA . ILE A 1 88 ? -2.474 -10.594 0.671 1.00 94.62 88 ILE A CA 1
ATOM 671 C C . ILE A 1 88 ? -1.464 -11.658 1.111 1.00 94.62 88 ILE A C 1
ATOM 673 O O . ILE A 1 88 ? -0.367 -11.734 0.560 1.00 94.62 88 ILE A O 1
ATOM 677 N N . ARG A 1 89 ? -1.836 -12.530 2.058 1.00 94.12 89 ARG A N 1
ATOM 678 C CA . ARG A 1 89 ? -0.966 -13.618 2.524 1.00 94.12 89 ARG A CA 1
ATOM 679 C C . ARG A 1 89 ? -0.555 -14.564 1.395 1.00 94.12 89 ARG A C 1
ATOM 681 O O . ARG A 1 89 ? 0.568 -15.050 1.413 1.00 94.12 89 ARG A O 1
ATOM 688 N N . ARG A 1 90 ? -1.418 -14.786 0.397 1.00 94.69 90 ARG A N 1
ATOM 689 C CA . ARG A 1 90 ? -1.077 -15.597 -0.785 1.00 94.69 90 ARG A CA 1
ATOM 690 C C . ARG A 1 90 ? 0.025 -14.937 -1.613 1.00 94.69 90 ARG A C 1
ATOM 692 O O . ARG A 1 90 ? 1.004 -15.599 -1.932 1.00 94.69 90 ARG A O 1
ATOM 699 N N . TYR A 1 91 ? -0.076 -13.632 -1.865 1.00 96.00 91 TYR A N 1
ATOM 700 C CA . TYR A 1 91 ? 0.960 -12.884 -2.585 1.00 96.00 91 TYR A CA 1
ATOM 701 C C . TYR A 1 91 ? 2.287 -12.834 -1.825 1.00 96.00 91 TYR A C 1
ATOM 703 O O . TYR A 1 91 ? 3.338 -13.007 -2.427 1.00 96.00 91 TYR A O 1
ATOM 711 N N . LEU A 1 92 ? 2.254 -12.669 -0.499 1.00 94.19 92 LEU A N 1
ATOM 712 C CA . LEU A 1 92 ? 3.466 -12.701 0.330 1.00 94.19 92 LEU A CA 1
ATOM 713 C C . LEU A 1 92 ? 4.201 -14.046 0.266 1.00 94.19 92 LEU A C 1
ATOM 715 O O . LEU A 1 92 ? 5.421 -14.065 0.386 1.00 94.19 92 LEU A O 1
ATOM 719 N N . LEU A 1 93 ? 3.473 -15.153 0.091 1.00 92.94 93 LEU A N 1
ATOM 720 C CA . LEU A 1 93 ? 4.064 -16.482 -0.084 1.00 92.94 93 LEU A CA 1
ATOM 721 C C . LEU A 1 93 ? 4.598 -16.695 -1.507 1.00 92.94 93 LEU A C 1
ATOM 723 O O . LEU A 1 93 ? 5.620 -17.347 -1.678 1.00 92.94 93 LEU A O 1
ATOM 727 N N . GLN A 1 94 ? 3.914 -16.152 -2.515 1.00 92.62 94 GLN A N 1
ATOM 728 C CA . GLN A 1 94 ? 4.271 -16.324 -3.928 1.00 92.62 94 GLN A CA 1
ATOM 729 C C . GLN A 1 94 ? 5.381 -15.379 -4.402 1.00 92.62 94 GLN A C 1
ATOM 731 O O . GLN A 1 94 ? 6.058 -15.679 -5.379 1.00 92.62 94 GLN A O 1
ATOM 736 N N . MET A 1 95 ? 5.564 -14.234 -3.741 1.00 94.75 95 MET A N 1
ATOM 737 C CA . MET A 1 95 ? 6.493 -13.181 -4.156 1.00 94.75 95 MET A CA 1
ATOM 738 C C . MET A 1 95 ? 7.475 -12.844 -3.025 1.00 94.75 95 MET A C 1
ATOM 740 O O . MET A 1 95 ? 7.218 -11.921 -2.245 1.00 94.75 95 MET A O 1
ATOM 744 N N . PRO A 1 96 ? 8.626 -13.533 -2.923 1.00 94.62 96 PRO A N 1
ATOM 745 C CA . PRO A 1 96 ? 9.581 -13.313 -1.833 1.00 94.62 96 PRO A CA 1
ATOM 746 C C . PRO A 1 96 ? 10.135 -11.882 -1.748 1.00 94.62 96 PRO A C 1
ATOM 748 O O . PRO A 1 96 ? 10.435 -11.401 -0.655 1.00 94.62 96 PRO A O 1
ATOM 751 N N . ALA A 1 97 ? 10.207 -11.158 -2.872 1.00 95.00 97 ALA A N 1
ATOM 752 C CA . ALA A 1 97 ? 10.627 -9.753 -2.899 1.00 95.00 97 ALA A CA 1
ATOM 753 C C . ALA A 1 97 ? 9.601 -8.785 -2.273 1.00 95.00 97 ALA A C 1
ATOM 755 O O . ALA A 1 97 ? 9.951 -7.670 -1.887 1.00 95.00 97 ALA A O 1
ATOM 756 N N . LEU A 1 98 ? 8.334 -9.191 -2.138 1.00 96.19 98 LEU A N 1
ATOM 757 C CA . LEU A 1 98 ? 7.239 -8.303 -1.743 1.00 96.19 98 LEU A CA 1
ATOM 758 C C . LEU A 1 98 ? 7.399 -7.766 -0.316 1.00 96.19 98 LEU A C 1
ATOM 760 O O . LEU A 1 98 ? 7.266 -6.567 -0.071 1.00 96.19 98 LEU A O 1
ATOM 764 N N . ARG A 1 99 ? 7.695 -8.651 0.640 1.00 94.38 99 ARG A N 1
ATOM 765 C CA . ARG A 1 99 ? 7.814 -8.286 2.056 1.00 94.38 99 ARG A CA 1
ATOM 766 C C . ARG A 1 99 ? 8.928 -7.263 2.326 1.00 94.38 99 ARG A C 1
ATOM 768 O O . ARG A 1 99 ? 8.612 -6.249 2.953 1.00 94.38 99 ARG A O 1
ATOM 775 N N . PRO A 1 100 ? 10.190 -7.468 1.894 1.00 95.00 100 PRO A N 1
ATOM 776 C CA . PRO A 1 100 ? 11.243 -6.479 2.126 1.00 95.00 100 PRO A CA 1
ATOM 777 C C . PRO A 1 100 ? 10.932 -5.133 1.458 1.00 95.00 100 PRO A C 1
ATOM 779 O O . PRO A 1 100 ? 11.138 -4.095 2.087 1.00 95.00 100 PRO A O 1
ATOM 782 N N . LEU A 1 101 ? 10.348 -5.132 0.252 1.00 95.88 101 LEU A N 1
ATOM 783 C CA . LEU A 1 101 ? 9.929 -3.897 -0.420 1.00 95.88 101 LEU A CA 1
ATOM 784 C C . LEU A 1 101 ? 8.896 -3.118 0.400 1.00 95.88 101 LEU A C 1
ATOM 786 O O . LEU A 1 101 ? 9.098 -1.935 0.672 1.00 95.88 101 LEU A O 1
ATOM 790 N N . ILE A 1 102 ? 7.824 -3.778 0.859 1.00 95.88 102 ILE A N 1
ATOM 791 C CA . ILE A 1 102 ? 6.794 -3.134 1.692 1.00 95.88 102 ILE A CA 1
ATOM 792 C C . ILE A 1 102 ? 7.416 -2.508 2.943 1.00 95.88 102 ILE A C 1
ATOM 794 O O . ILE A 1 102 ? 7.061 -1.387 3.296 1.00 95.88 102 ILE A O 1
ATOM 798 N N . PHE A 1 103 ? 8.338 -3.199 3.616 1.00 93.00 103 PHE A N 1
ATOM 799 C CA . PHE A 1 103 ? 8.966 -2.700 4.843 1.00 93.00 103 PHE A CA 1
ATOM 800 C C . PHE A 1 103 ? 9.750 -1.406 4.626 1.00 93.00 103 PHE A C 1
ATOM 802 O O . PHE A 1 103 ? 9.567 -0.442 5.377 1.00 93.00 103 PHE A O 1
ATOM 809 N N . VAL A 1 104 ? 10.588 -1.373 3.591 1.00 93.62 104 VAL A N 1
ATOM 810 C CA . VAL A 1 104 ? 11.410 -0.203 3.264 1.00 93.62 104 VAL A CA 1
ATOM 811 C C . VAL A 1 104 ? 10.510 0.957 2.837 1.00 93.62 104 VAL A C 1
ATOM 813 O O . VAL A 1 104 ? 10.593 2.047 3.399 1.00 93.62 104 VAL A O 1
ATOM 816 N N . LEU A 1 105 ? 9.568 0.710 1.925 1.00 95.38 105 LEU A N 1
ATOM 817 C CA . LEU A 1 105 ? 8.675 1.746 1.399 1.00 95.38 105 LEU A CA 1
ATOM 818 C C . LEU A 1 105 ? 7.724 2.299 2.466 1.00 95.38 105 LEU A C 1
ATOM 820 O O . LEU A 1 105 ? 7.501 3.508 2.537 1.00 95.38 105 LEU A O 1
ATOM 824 N N . LYS A 1 106 ? 7.199 1.438 3.346 1.00 91.56 106 LYS A N 1
ATOM 825 C CA . LYS A 1 106 ? 6.372 1.862 4.483 1.00 91.56 106 LYS A CA 1
ATOM 826 C C . LYS A 1 106 ? 7.170 2.753 5.430 1.00 91.56 106 LYS A C 1
ATOM 828 O O . LYS A 1 106 ? 6.641 3.760 5.892 1.00 91.56 106 LYS A O 1
ATOM 833 N N . SER A 1 107 ? 8.428 2.406 5.695 1.00 89.94 107 SER A N 1
ATOM 834 C CA . SER A 1 107 ? 9.313 3.210 6.547 1.00 89.94 107 SER A CA 1
ATOM 835 C C . SER A 1 107 ? 9.633 4.566 5.916 1.00 89.94 107 SER A C 1
ATOM 837 O O . SER A 1 107 ? 9.546 5.582 6.600 1.00 89.94 107 SER A O 1
ATOM 839 N N . LEU A 1 108 ? 9.904 4.605 4.608 1.00 91.12 108 LEU A N 1
ATOM 840 C CA . LEU A 1 108 ? 10.119 5.846 3.855 1.00 91.12 108 LEU A CA 1
ATOM 841 C C . LEU A 1 108 ? 8.903 6.780 3.943 1.00 91.12 108 LEU A C 1
ATOM 843 O O . LEU A 1 108 ? 9.034 7.950 4.303 1.00 91.12 108 LEU A O 1
ATOM 847 N N . LEU A 1 109 ? 7.706 6.263 3.659 1.00 90.88 109 LEU A N 1
ATOM 848 C CA . LEU A 1 109 ? 6.477 7.061 3.703 1.00 90.88 109 LEU A CA 1
ATOM 849 C C . LEU A 1 109 ? 6.113 7.490 5.126 1.00 90.88 109 LEU A C 1
ATOM 851 O O . LEU A 1 109 ? 5.635 8.604 5.318 1.00 90.88 109 LEU A O 1
ATOM 855 N N . SER A 1 110 ? 6.364 6.637 6.120 1.00 87.50 110 SER A N 1
ATOM 856 C CA . SER A 1 110 ? 6.206 6.970 7.540 1.00 87.50 110 SER A CA 1
ATOM 857 C C . SER A 1 110 ? 7.120 8.120 7.949 1.00 87.50 110 SER A C 1
ATOM 859 O O . SER A 1 110 ? 6.650 9.098 8.527 1.00 87.50 110 SER A O 1
ATOM 861 N N . TYR A 1 111 ? 8.398 8.062 7.569 1.00 86.19 111 TYR A N 1
ATOM 862 C CA . TYR A 1 111 ? 9.359 9.121 7.867 1.00 86.19 111 TYR A CA 1
ATOM 863 C C . TYR A 1 111 ? 8.948 10.475 7.266 1.00 86.19 111 TYR A C 1
ATOM 865 O O . TYR A 1 111 ? 9.170 11.522 7.873 1.00 86.19 111 TYR A O 1
ATOM 873 N N . ARG A 1 112 ? 8.296 10.460 6.099 1.00 86.06 112 ARG A N 1
ATOM 874 C CA . ARG A 1 112 ? 7.798 11.661 5.412 1.00 86.06 112 ARG A CA 1
ATOM 875 C C . ARG A 1 112 ? 6.364 12.056 5.799 1.00 86.06 112 ARG A C 1
ATOM 877 O O . ARG A 1 112 ? 5.833 13.000 5.219 1.00 86.06 112 ARG A O 1
ATOM 884 N N . ASN A 1 113 ? 5.731 11.375 6.761 1.00 86.88 113 ASN A N 1
ATOM 885 C CA . ASN A 1 113 ? 4.327 11.585 7.153 1.00 86.88 113 ASN A CA 1
ATOM 886 C C . ASN A 1 113 ? 3.346 11.498 5.961 1.00 86.88 113 ASN A C 1
ATOM 888 O O . ASN A 1 113 ? 2.444 12.325 5.799 1.00 86.88 113 ASN A O 1
ATOM 892 N N . LEU A 1 114 ? 3.556 10.503 5.096 1.00 87.75 114 LEU A N 1
ATOM 893 C CA . LEU A 1 114 ? 2.757 10.211 3.898 1.00 87.75 114 LEU A CA 1
ATOM 894 C C . LEU A 1 114 ? 1.995 8.879 4.000 1.00 87.75 114 LEU A C 1
ATOM 896 O O . LEU A 1 114 ? 1.397 8.448 3.018 1.00 87.75 114 LEU A O 1
ATOM 900 N N . ASN A 1 115 ? 2.008 8.219 5.161 1.00 82.06 115 ASN A N 1
ATOM 901 C CA . ASN A 1 115 ? 1.432 6.886 5.384 1.00 82.06 115 ASN A CA 1
ATOM 902 C C . ASN A 1 115 ? 0.085 6.877 6.141 1.00 82.06 115 ASN A C 1
ATOM 904 O O . ASN A 1 115 ? -0.410 5.796 6.471 1.00 82.06 115 ASN A O 1
ATOM 908 N N . ASP A 1 116 ? -0.497 8.042 6.443 1.00 75.12 116 ASP A N 1
ATOM 909 C CA . ASP A 1 116 ? -1.772 8.143 7.162 1.00 75.12 116 ASP A CA 1
ATOM 910 C C . ASP A 1 116 ? -2.929 8.468 6.210 1.00 75.12 116 ASP A C 1
ATOM 912 O O . ASP A 1 116 ? -3.003 9.556 5.644 1.00 75.12 116 ASP A O 1
ATOM 916 N N . ALA A 1 117 ? -3.861 7.526 6.054 1.00 66.56 117 ALA A N 1
ATOM 917 C CA . ALA A 1 117 ? -5.049 7.699 5.223 1.00 66.56 117 ALA A CA 1
ATOM 918 C C . ALA A 1 117 ? -6.038 8.742 5.781 1.00 66.56 117 ALA A C 1
ATOM 920 O O . ALA A 1 117 ? -6.796 9.323 5.004 1.00 66.56 117 ALA A O 1
ATOM 921 N N . ALA A 1 118 ? -6.043 8.996 7.097 1.00 63.56 118 ALA A N 1
ATOM 922 C CA . ALA A 1 118 ? -6.853 10.059 7.697 1.00 63.56 118 ALA A CA 1
ATOM 923 C C . ALA A 1 118 ? -6.345 11.448 7.276 1.00 63.56 118 ALA A C 1
ATOM 925 O O . ALA A 1 118 ? -7.148 12.330 6.986 1.00 63.56 118 ALA A O 1
ATOM 926 N N . GLU A 1 119 ? -5.026 11.580 7.121 1.00 73.75 119 GLU A N 1
ATOM 927 C CA . GLU A 1 119 ? -4.338 12.757 6.569 1.00 73.75 119 GLU A CA 1
ATOM 928 C C . GLU A 1 119 ? -4.162 12.668 5.042 1.00 73.75 119 GLU A C 1
ATOM 930 O O . GLU A 1 119 ? -3.291 13.312 4.448 1.00 73.75 119 GLU A O 1
ATOM 935 N N . ARG A 1 120 ? -4.993 11.839 4.390 1.00 80.38 120 ARG A N 1
ATOM 936 C CA . ARG A 1 120 ? -5.062 11.663 2.931 1.00 80.38 120 ARG A CA 1
ATOM 937 C C . ARG A 1 120 ? -3.763 11.168 2.273 1.00 80.38 120 ARG A C 1
ATOM 939 O O . ARG A 1 120 ? -3.541 11.352 1.072 1.00 80.38 120 ARG A O 1
ATOM 946 N N . GLY A 1 121 ? -2.903 10.532 3.061 1.00 85.19 121 GLY A N 1
ATOM 947 C CA . GLY A 1 121 ? -1.718 9.801 2.628 1.00 85.19 121 GLY A CA 1
ATOM 948 C C . GLY A 1 121 ? -2.039 8.411 2.073 1.00 85.19 121 GLY A C 1
ATOM 949 O O . GLY A 1 121 ? -3.198 8.019 1.894 1.00 85.19 121 GLY A O 1
ATOM 950 N N . LEU A 1 122 ? -0.987 7.658 1.768 1.00 89.94 122 LEU A N 1
ATOM 951 C CA . LEU A 1 122 ? -1.081 6.312 1.222 1.00 89.94 122 LEU A CA 1
ATOM 952 C C . LEU A 1 122 ? -1.300 5.299 2.348 1.00 89.94 122 LEU A C 1
ATOM 954 O O . LEU A 1 122 ? -0.461 5.138 3.234 1.00 89.94 122 LEU A O 1
ATOM 958 N N . SER A 1 123 ? -2.418 4.576 2.300 1.00 90.62 123 SER A N 1
ATOM 959 C CA . SER A 1 123 ? -2.673 3.518 3.278 1.00 90.62 123 SER A CA 1
ATOM 960 C C . SER A 1 123 ? -1.676 2.361 3.116 1.00 90.62 123 SER A C 1
ATOM 962 O O . SER A 1 123 ? -1.204 2.076 2.013 1.00 90.62 123 SER A O 1
ATOM 964 N N . SER A 1 124 ? -1.401 1.623 4.198 1.00 90.00 124 SER A N 1
ATOM 965 C CA . SER A 1 124 ? -0.534 0.431 4.129 1.00 90.00 124 SER A CA 1
ATOM 966 C C . SER A 1 124 ? -1.072 -0.634 3.162 1.00 90.00 124 SER A C 1
ATOM 968 O O . SER A 1 124 ? -0.293 -1.344 2.525 1.00 90.00 124 SER A O 1
ATOM 970 N N . TYR A 1 125 ? -2.398 -0.736 3.025 1.00 91.88 125 TYR A N 1
ATOM 971 C CA . TYR A 1 125 ? -3.033 -1.661 2.088 1.00 91.88 125 TYR A CA 1
ATOM 972 C C . TYR A 1 125 ? -2.851 -1.209 0.634 1.00 91.88 125 TYR A C 1
ATOM 974 O O . TYR A 1 125 ? -2.456 -2.015 -0.207 1.00 91.88 125 TYR A O 1
ATOM 982 N N . SER A 1 126 ? -3.045 0.082 0.352 1.00 94.88 126 SER A N 1
ATOM 983 C CA . SER A 1 126 ? -2.816 0.667 -0.976 1.00 94.88 126 SER A CA 1
ATOM 984 C C . SER A 1 126 ? -1.351 0.518 -1.395 1.00 94.88 126 SER A C 1
ATOM 986 O O . SER A 1 126 ? -1.087 0.051 -2.498 1.00 94.88 126 SER A O 1
ATOM 988 N N . LEU A 1 127 ? -0.403 0.800 -0.489 1.00 96.62 127 LEU A N 1
ATOM 989 C CA . LEU A 1 127 ? 1.027 0.573 -0.726 1.00 96.62 127 LEU A CA 1
ATOM 990 C C . LEU A 1 127 ? 1.329 -0.895 -1.043 1.00 96.62 127 LEU A C 1
ATOM 992 O O . LEU A 1 127 ? 2.058 -1.190 -1.983 1.00 96.62 127 LEU A O 1
ATOM 996 N N . THR A 1 128 ? 0.745 -1.824 -0.286 1.00 97.12 128 THR A N 1
ATOM 997 C CA . THR A 1 128 ? 0.919 -3.261 -0.539 1.00 97.12 128 THR A CA 1
ATOM 998 C C . THR A 1 128 ? 0.423 -3.639 -1.936 1.00 97.12 128 THR A C 1
ATOM 1000 O O . THR A 1 128 ? 1.112 -4.364 -2.650 1.00 97.12 128 THR A O 1
ATOM 1003 N N . CYS A 1 129 ? -0.733 -3.116 -2.356 1.00 97.81 129 CYS A N 1
ATOM 1004 C CA . CYS A 1 129 ? -1.269 -3.354 -3.697 1.00 97.81 129 CYS A CA 1
ATOM 1005 C C . CYS A 1 129 ? -0.371 -2.765 -4.796 1.00 97.81 129 CYS A C 1
ATOM 1007 O O . CYS A 1 129 ? -0.179 -3.416 -5.819 1.00 97.81 129 CYS A O 1
ATOM 1009 N N . MET A 1 130 ? 0.225 -1.588 -4.573 1.00 98.38 130 MET A N 1
ATOM 1010 C CA . MET A 1 130 ? 1.231 -1.021 -5.481 1.00 98.38 130 MET A CA 1
ATOM 1011 C C . MET A 1 130 ? 2.455 -1.936 -5.599 1.00 98.38 130 MET A C 1
ATOM 1013 O O . MET A 1 130 ? 2.883 -2.244 -6.706 1.00 98.38 130 MET A O 1
ATOM 1017 N N . CYS A 1 131 ? 2.993 -2.437 -4.482 1.00 98.44 131 CYS A N 1
ATOM 1018 C CA . CYS A 1 131 ? 4.134 -3.356 -4.516 1.00 98.44 131 CYS A CA 1
ATOM 1019 C C . CYS A 1 131 ? 3.811 -4.651 -5.271 1.00 98.44 131 CYS A C 1
ATOM 1021 O O . CYS A 1 131 ? 4.621 -5.102 -6.077 1.00 98.44 131 CYS A O 1
ATOM 1023 N N . ILE A 1 132 ? 2.628 -5.235 -5.046 1.00 98.31 132 ILE A N 1
ATOM 1024 C CA . ILE A 1 132 ? 2.193 -6.436 -5.775 1.00 98.31 132 ILE A CA 1
ATOM 1025 C C . ILE A 1 132 ? 2.078 -6.129 -7.270 1.00 98.31 132 ILE A C 1
ATOM 1027 O O . ILE A 1 132 ? 2.658 -6.844 -8.081 1.00 98.31 132 ILE A O 1
ATOM 1031 N N . SER A 1 133 ? 1.389 -5.045 -7.632 1.00 98.44 133 SER A N 1
ATOM 1032 C CA . SER A 1 133 ? 1.211 -4.643 -9.029 1.00 98.44 133 SER A CA 1
ATOM 1033 C C . SER A 1 133 ? 2.541 -4.410 -9.733 1.00 98.44 133 SER A C 1
ATOM 1035 O O . SER A 1 133 ? 2.697 -4.847 -10.865 1.00 98.44 133 SER A O 1
ATOM 1037 N N . PHE A 1 134 ? 3.505 -3.758 -9.085 1.00 98.50 134 PHE A N 1
ATOM 1038 C CA . PHE A 1 134 ? 4.835 -3.547 -9.651 1.00 98.50 134 PHE A CA 1
ATOM 1039 C C . PHE A 1 134 ? 5.549 -4.868 -9.957 1.00 98.50 134 PHE A C 1
ATOM 1041 O O . PHE A 1 134 ? 6.086 -5.033 -11.050 1.00 98.50 134 PHE A O 1
ATOM 1048 N N . LEU A 1 135 ? 5.510 -5.828 -9.027 1.00 97.75 135 LEU A N 1
ATOM 1049 C CA . LEU A 1 135 ? 6.119 -7.145 -9.232 1.00 97.75 135 LEU A CA 1
ATOM 1050 C C . LEU A 1 135 ? 5.379 -7.976 -10.293 1.00 97.75 135 LEU A C 1
ATOM 1052 O O . LEU A 1 135 ? 6.021 -8.726 -11.020 1.00 97.75 135 LEU A O 1
ATOM 1056 N N . GLN A 1 136 ? 4.052 -7.844 -10.400 1.00 97.50 136 GLN A N 1
ATOM 1057 C CA . GLN A 1 136 ? 3.253 -8.501 -11.444 1.00 97.50 136 GLN A CA 1
ATOM 1058 C C . GLN A 1 136 ? 3.547 -7.928 -12.836 1.00 97.50 136 GLN A C 1
ATOM 1060 O O . GLN A 1 136 ? 3.714 -8.688 -13.785 1.00 97.50 136 GLN A O 1
ATOM 1065 N N . LEU A 1 137 ? 3.609 -6.597 -12.948 1.00 97.44 137 LEU A N 1
ATOM 1066 C CA . LEU A 1 137 ? 3.837 -5.894 -14.211 1.00 97.44 137 LEU A CA 1
ATOM 1067 C C . LEU A 1 137 ? 5.279 -6.024 -14.694 1.00 97.44 137 LEU A C 1
ATOM 1069 O O . LEU A 1 137 ? 5.500 -6.116 -15.896 1.00 97.44 137 LEU A O 1
ATOM 1073 N N . ASN A 1 138 ? 6.242 -6.006 -13.766 1.00 96.75 138 ASN A N 1
ATOM 1074 C CA . ASN A 1 138 ? 7.674 -6.015 -14.057 1.00 96.75 138 ASN A CA 1
ATOM 1075 C C . ASN A 1 138 ? 8.052 -5.010 -15.173 1.00 96.75 138 ASN A C 1
ATOM 1077 O O . ASN A 1 138 ? 8.573 -5.410 -16.215 1.00 96.75 138 ASN A O 1
ATOM 1081 N N . PRO A 1 139 ? 7.794 -3.700 -14.984 1.00 95.81 139 PRO A N 1
ATOM 1082 C CA . PRO A 1 139 ? 7.850 -2.703 -16.062 1.00 95.81 139 PRO A CA 1
ATOM 1083 C C . PRO A 1 139 ? 9.231 -2.577 -16.722 1.00 95.81 139 PRO A C 1
ATOM 1085 O O . PRO A 1 139 ? 9.331 -2.256 -17.901 1.00 95.81 139 PRO A O 1
ATOM 1088 N N . LYS A 1 140 ? 10.309 -2.878 -15.986 1.00 94.94 140 LYS A N 1
ATOM 1089 C CA . LYS A 1 140 ? 11.692 -2.868 -16.493 1.00 94.94 140 LYS A CA 1
ATOM 1090 C C . LYS A 1 140 ? 12.134 -4.216 -17.091 1.00 94.94 140 LYS A C 1
ATOM 1092 O O . LYS A 1 140 ? 13.327 -4.399 -17.324 1.00 94.94 140 LYS A O 1
ATOM 1097 N N . ASN A 1 141 ? 11.215 -5.170 -17.287 1.00 95.94 141 ASN A N 1
ATOM 1098 C CA . ASN A 1 141 ? 11.477 -6.523 -17.798 1.00 95.94 141 ASN A CA 1
ATOM 1099 C C . ASN A 1 141 ? 12.672 -7.211 -17.113 1.00 95.94 141 ASN A C 1
ATOM 1101 O O . ASN A 1 141 ? 13.555 -7.779 -17.758 1.00 95.94 141 ASN A O 1
ATOM 1105 N N . ARG A 1 142 ? 12.720 -7.154 -15.777 1.00 95.00 142 ARG A N 1
ATOM 1106 C CA . ARG A 1 142 ? 13.774 -7.820 -15.005 1.00 95.00 142 ARG A CA 1
ATOM 1107 C C . ARG A 1 142 ? 13.646 -9.345 -15.088 1.00 95.00 142 ARG A C 1
ATOM 1109 O O . ARG A 1 142 ? 12.533 -9.850 -15.249 1.00 95.00 142 ARG A O 1
ATOM 1116 N N . PRO A 1 143 ? 14.751 -10.098 -14.942 1.00 95.50 143 PRO A N 1
ATOM 1117 C CA . PRO A 1 143 ? 14.697 -11.556 -14.891 1.00 95.50 143 PRO A CA 1
ATOM 1118 C C . PRO A 1 143 ? 13.736 -12.052 -13.806 1.00 95.50 143 PRO A C 1
ATOM 1120 O O . PRO A 1 143 ? 13.745 -11.537 -12.689 1.00 95.50 143 PRO A O 1
ATOM 1123 N N . LYS A 1 144 ? 12.942 -13.090 -14.097 1.00 92.38 144 LYS A N 1
ATOM 1124 C CA . LYS A 1 144 ? 11.996 -13.664 -13.118 1.00 92.38 144 LYS A CA 1
ATOM 1125 C C . LYS A 1 144 ? 12.682 -14.134 -11.834 1.00 92.38 144 LYS A C 1
ATOM 1127 O O . LYS A 1 144 ? 12.146 -13.922 -10.749 1.00 92.38 144 LYS A O 1
ATOM 1132 N N . GLU A 1 145 ? 13.905 -14.661 -11.945 1.00 93.56 145 GLU A N 1
ATOM 1133 C CA . GLU A 1 145 ? 14.719 -15.075 -10.794 1.00 93.56 145 GLU A CA 1
ATOM 1134 C C . GLU A 1 145 ? 14.924 -13.932 -9.788 1.00 93.56 145 GLU A C 1
ATOM 1136 O O . GLU A 1 145 ? 15.016 -14.176 -8.588 1.00 93.56 145 GLU A O 1
ATOM 1141 N N . TRP A 1 146 ? 14.928 -12.672 -10.234 1.00 93.88 146 TRP A N 1
ATOM 1142 C CA . TRP A 1 146 ? 15.073 -11.532 -9.332 1.00 93.88 146 TRP A CA 1
ATOM 1143 C C . TRP A 1 146 ? 13.862 -11.346 -8.424 1.00 93.88 146 TRP A C 1
ATOM 1145 O O . TRP A 1 146 ? 14.022 -10.791 -7.344 1.00 93.88 146 TRP A O 1
ATOM 1155 N N . ILE A 1 147 ? 12.675 -11.776 -8.846 1.00 90.75 147 ILE A N 1
ATOM 1156 C CA . ILE A 1 147 ? 11.429 -11.661 -8.079 1.00 90.75 147 ILE A CA 1
ATOM 1157 C C . ILE A 1 147 ? 11.202 -12.931 -7.251 1.00 90.75 147 ILE A C 1
ATOM 1159 O O . ILE A 1 147 ? 10.810 -12.842 -6.085 1.00 90.75 147 ILE A O 1
ATOM 1163 N N . GLU A 1 148 ? 11.476 -14.094 -7.846 1.00 91.50 148 GLU A N 1
ATOM 1164 C CA . GLU A 1 148 ? 11.281 -15.416 -7.241 1.00 91.50 148 GLU A CA 1
ATOM 1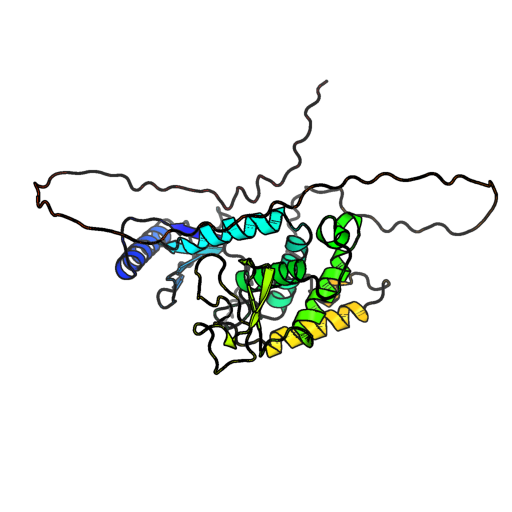165 C C . GLU A 1 148 ? 12.369 -15.751 -6.211 1.00 91.50 148 GLU A C 1
ATOM 1167 O O . GLU A 1 148 ? 12.064 -16.273 -5.146 1.00 91.50 148 GLU A O 1
ATOM 1172 N N . ASN A 1 149 ? 13.631 -15.398 -6.479 1.00 94.00 149 ASN A N 1
ATOM 1173 C CA . ASN A 1 149 ? 14.784 -15.693 -5.621 1.00 94.00 149 ASN A CA 1
ATOM 1174 C C . ASN A 1 149 ? 15.658 -14.444 -5.371 1.00 94.00 149 ASN A C 1
ATOM 1176 O O . ASN A 1 149 ? 16.870 -14.458 -5.618 1.00 94.00 149 ASN A O 1
ATOM 1180 N N . PRO A 1 150 ? 15.084 -13.354 -4.826 1.00 94.88 150 PRO A N 1
ATOM 1181 C CA . PRO A 1 150 ? 15.740 -12.050 -4.751 1.00 94.88 150 PRO A CA 1
ATOM 1182 C C . PRO A 1 150 ? 17.004 -12.030 -3.886 1.00 94.88 150 PRO A C 1
ATOM 1184 O O . PRO A 1 150 ? 17.903 -11.222 -4.114 1.00 94.88 150 PRO A O 1
ATOM 1187 N N . TYR A 1 151 ? 17.084 -12.913 -2.888 1.00 94.25 151 TYR A N 1
ATOM 1188 C CA . TYR A 1 151 ? 18.238 -13.030 -1.996 1.00 94.25 151 TYR A CA 1
ATOM 1189 C C . TYR A 1 151 ? 19.440 -13.651 -2.708 1.00 94.25 151 TYR A C 1
ATOM 1191 O O . TYR A 1 151 ? 20.547 -13.127 -2.614 1.00 94.25 151 TYR A O 1
ATOM 1199 N N . LYS A 1 152 ? 19.206 -14.722 -3.478 1.00 94.50 152 LYS A N 1
ATOM 1200 C CA . LYS A 1 152 ? 20.236 -15.375 -4.292 1.00 94.50 152 LYS A CA 1
ATOM 1201 C C . LYS A 1 152 ? 20.703 -14.449 -5.415 1.00 94.50 152 LYS A C 1
ATOM 1203 O O . LYS A 1 152 ? 21.901 -14.271 -5.602 1.00 94.50 152 LYS A O 1
ATOM 1208 N N . ALA A 1 153 ? 19.755 -13.804 -6.096 1.00 94.25 153 ALA A N 1
ATOM 1209 C CA . ALA A 1 153 ? 20.026 -12.858 -7.175 1.00 94.25 153 ALA A CA 1
ATOM 1210 C C . ALA A 1 153 ? 20.567 -11.497 -6.694 1.00 94.25 153 ALA A C 1
ATOM 1212 O O . ALA A 1 153 ? 20.963 -10.677 -7.519 1.00 94.25 153 ALA A O 1
ATOM 1213 N N . LYS A 1 154 ? 20.556 -11.226 -5.378 1.00 94.75 154 LYS A N 1
ATOM 1214 C CA . LYS A 1 154 ? 20.912 -9.928 -4.771 1.00 94.75 154 LYS A CA 1
ATOM 1215 C C . LYS A 1 154 ? 20.188 -8.738 -5.430 1.00 94.75 154 LYS A C 1
ATOM 1217 O O . LYS A 1 154 ? 20.744 -7.654 -5.580 1.00 94.75 154 LYS A O 1
ATOM 1222 N N . SER A 1 155 ? 18.925 -8.934 -5.808 1.00 95.56 155 SER A N 1
ATOM 1223 C CA . SER A 1 155 ? 18.164 -8.015 -6.668 1.00 95.56 155 SER A CA 1
ATOM 1224 C C . SER A 1 155 ? 17.342 -6.964 -5.912 1.00 95.56 155 SER A C 1
ATOM 1226 O O . SER A 1 155 ? 16.859 -6.013 -6.525 1.00 95.56 155 SER A O 1
ATOM 1228 N N . LEU A 1 156 ? 17.169 -7.104 -4.590 1.00 95.19 156 LEU A N 1
ATOM 1229 C CA . LEU A 1 156 ? 16.240 -6.280 -3.798 1.00 95.19 156 LEU A CA 1
ATOM 1230 C C . LEU A 1 156 ? 16.483 -4.771 -3.925 1.00 95.19 156 LEU A C 1
ATOM 1232 O O . LEU A 1 156 ? 15.523 -4.011 -4.016 1.00 95.19 156 LEU A O 1
ATOM 1236 N N . GLY A 1 157 ? 17.746 -4.335 -3.949 1.00 93.19 157 GLY A N 1
ATOM 1237 C CA . GLY A 1 157 ? 18.085 -2.916 -4.102 1.00 93.19 157 GLY A CA 1
ATOM 1238 C C . GLY A 1 157 ? 17.682 -2.361 -5.470 1.00 93.19 157 GLY A C 1
ATOM 1239 O O . GLY A 1 157 ? 17.174 -1.245 -5.560 1.00 93.19 157 GLY A O 1
ATOM 1240 N N . ILE A 1 158 ? 17.833 -3.167 -6.524 1.00 93.94 158 ILE A N 1
ATOM 1241 C CA . ILE A 1 158 ? 17.432 -2.788 -7.882 1.00 93.94 158 ILE A CA 1
ATOM 1242 C C . ILE A 1 158 ? 15.908 -2.741 -7.983 1.00 93.94 158 ILE A C 1
ATOM 1244 O O . ILE A 1 158 ? 15.367 -1.757 -8.474 1.00 93.94 158 ILE A O 1
ATOM 1248 N N . LEU A 1 159 ? 15.211 -3.752 -7.453 1.00 96.69 159 LEU A N 1
ATOM 1249 C CA . LEU A 1 159 ? 13.745 -3.776 -7.422 1.00 96.69 159 LEU A CA 1
ATOM 1250 C C . LEU A 1 159 ? 13.163 -2.592 -6.639 1.00 96.69 159 LEU A C 1
ATOM 1252 O O . LEU A 1 159 ? 12.154 -2.028 -7.050 1.00 96.69 159 LEU A O 1
ATOM 1256 N N . LEU A 1 160 ? 13.802 -2.195 -5.533 1.00 97.00 160 LEU A N 1
ATOM 1257 C CA . LEU A 1 160 ? 13.410 -1.012 -4.768 1.00 97.00 160 LEU A CA 1
ATOM 1258 C C . LEU A 1 160 ? 13.548 0.263 -5.602 1.00 97.00 160 LEU A C 1
ATOM 1260 O O . LEU A 1 160 ? 12.610 1.053 -5.660 1.00 97.00 160 LEU A O 1
ATOM 1264 N N . ARG A 1 161 ? 14.702 0.464 -6.245 1.00 95.19 161 ARG A N 1
ATOM 1265 C CA . ARG A 1 161 ? 14.937 1.638 -7.093 1.00 95.19 161 ARG A CA 1
ATOM 1266 C C . ARG A 1 161 ? 13.946 1.688 -8.253 1.00 95.19 161 ARG A C 1
ATOM 1268 O O . ARG A 1 161 ? 13.313 2.714 -8.466 1.00 95.19 161 ARG A O 1
ATOM 1275 N N . ASP A 1 162 ? 13.781 0.573 -8.955 1.00 96.81 162 ASP A N 1
ATOM 1276 C CA . ASP A 1 162 ? 12.871 0.471 -10.092 1.00 96.81 162 ASP A CA 1
ATOM 1277 C C . ASP A 1 162 ? 11.413 0.744 -9.665 1.00 96.81 162 ASP A C 1
ATOM 1279 O O . ASP A 1 162 ? 10.681 1.408 -10.394 1.00 96.81 162 ASP A O 1
ATOM 1283 N N . PHE A 1 163 ? 10.993 0.306 -8.468 1.00 98.25 163 PHE A N 1
ATOM 1284 C CA . PHE A 1 163 ? 9.684 0.658 -7.903 1.00 98.25 163 PHE A CA 1
ATOM 1285 C C . PHE A 1 163 ? 9.541 2.171 -7.698 1.00 98.25 163 PHE A C 1
ATOM 1287 O O . PHE A 1 163 ? 8.517 2.752 -8.066 1.00 98.25 163 PHE A O 1
ATOM 1294 N N . LEU A 1 164 ? 10.550 2.799 -7.081 1.00 98.06 164 LEU A N 1
ATOM 1295 C CA . LEU A 1 164 ? 10.539 4.231 -6.771 1.00 98.06 164 LEU A CA 1
ATOM 1296 C C . LEU A 1 164 ? 10.463 5.061 -8.055 1.00 98.06 164 LEU A C 1
ATOM 1298 O O . LEU A 1 164 ? 9.618 5.945 -8.160 1.00 98.06 164 LEU A O 1
ATOM 1302 N N . GLU A 1 165 ? 11.301 4.741 -9.039 1.00 97.00 165 GLU A N 1
ATOM 1303 C CA . GLU A 1 165 ? 11.327 5.393 -10.351 1.00 97.00 165 GLU A CA 1
ATOM 1304 C C . GLU A 1 165 ? 9.989 5.232 -11.085 1.00 97.00 165 GLU A C 1
ATOM 1306 O O . GLU A 1 165 ? 9.385 6.224 -11.504 1.00 97.00 165 GLU A O 1
ATOM 1311 N N . TYR A 1 166 ? 9.474 4.001 -11.149 1.00 98.31 166 TYR A N 1
ATOM 1312 C CA . TYR A 1 166 ? 8.228 3.694 -11.843 1.00 98.31 166 TYR A CA 1
ATOM 1313 C C . TYR A 1 166 ? 7.045 4.491 -11.282 1.00 98.31 166 TYR A C 1
ATOM 1315 O O . TYR A 1 166 ? 6.348 5.177 -12.026 1.00 98.31 166 TYR A O 1
ATOM 1323 N N . TYR A 1 167 ? 6.828 4.472 -9.964 1.00 98.31 167 TYR A N 1
ATOM 1324 C CA . TYR A 1 167 ? 5.702 5.199 -9.367 1.00 98.31 167 TYR A CA 1
ATOM 1325 C C . TYR A 1 167 ? 5.926 6.707 -9.227 1.00 98.31 167 TYR A C 1
ATOM 1327 O O . TYR A 1 167 ? 4.949 7.436 -9.038 1.00 98.31 167 TYR A O 1
ATOM 1335 N N . ALA A 1 168 ? 7.163 7.196 -9.322 1.00 97.38 168 ALA A N 1
ATOM 1336 C CA . ALA A 1 168 ? 7.449 8.627 -9.349 1.00 97.38 168 ALA A CA 1
ATOM 1337 C C . ALA A 1 168 ? 7.170 9.252 -10.724 1.00 97.38 168 ALA A C 1
ATOM 1339 O O . ALA A 1 168 ? 6.589 10.344 -10.801 1.00 97.38 168 ALA A O 1
ATOM 1340 N N . VAL A 1 169 ? 7.578 8.570 -11.799 1.00 96.06 169 VAL A N 1
ATOM 1341 C CA . VAL A 1 169 ? 7.679 9.166 -13.141 1.00 96.06 169 VAL A CA 1
ATOM 1342 C C . VAL A 1 169 ? 6.829 8.436 -14.179 1.00 96.06 169 VAL A C 1
ATOM 1344 O O . VAL A 1 169 ? 6.101 9.098 -14.912 1.00 96.06 169 VAL A O 1
ATOM 1347 N N . GLU A 1 170 ? 6.893 7.106 -14.235 1.00 97.12 170 GLU A N 1
ATOM 1348 C CA . GLU A 1 170 ? 6.386 6.322 -15.375 1.00 97.12 170 GLU A CA 1
ATOM 1349 C C . GLU A 1 170 ? 4.919 5.900 -15.254 1.00 97.12 170 GLU A C 1
ATOM 1351 O O . GLU A 1 170 ? 4.245 5.726 -16.267 1.00 97.12 170 GLU A O 1
ATOM 1356 N N . PHE A 1 171 ? 4.413 5.697 -14.035 1.00 98.06 171 PHE A N 1
ATOM 1357 C CA . PHE A 1 171 ? 3.065 5.173 -13.832 1.00 98.06 171 PHE A CA 1
ATOM 1358 C C . PHE A 1 171 ? 2.000 6.124 -14.425 1.00 98.06 171 PHE A C 1
ATOM 1360 O O . PHE A 1 171 ? 1.955 7.298 -14.036 1.00 98.06 171 PHE A O 1
ATOM 1367 N N . PRO A 1 172 ? 1.101 5.637 -15.306 1.00 97.06 172 PRO A N 1
ATOM 1368 C CA . PRO A 1 172 ? 0.085 6.458 -15.969 1.00 97.06 172 PRO A CA 1
ATOM 1369 C C . PRO A 1 172 ? -1.097 6.742 -15.031 1.00 97.06 172 PRO A C 1
ATOM 1371 O O . PRO A 1 172 ? -2.154 6.108 -15.105 1.00 97.06 172 PRO A O 1
ATOM 1374 N N . TYR A 1 173 ? -0.891 7.669 -14.087 1.00 96.62 173 TYR A N 1
ATOM 1375 C CA . TYR A 1 173 ? -1.883 8.021 -13.066 1.00 96.62 173 TYR A CA 1
ATOM 1376 C C . TYR A 1 173 ? -3.201 8.511 -13.672 1.00 96.62 173 TYR A C 1
ATOM 1378 O O . TYR A 1 173 ? -4.253 8.148 -13.150 1.00 96.62 173 TYR A O 1
ATOM 1386 N N . ALA A 1 174 ? -3.157 9.294 -14.752 1.00 95.44 174 ALA A N 1
ATOM 1387 C CA . ALA A 1 174 ? -4.338 9.906 -15.358 1.00 95.44 174 ALA A CA 1
ATOM 1388 C C . ALA A 1 174 ? -5.262 8.873 -16.025 1.00 95.44 174 ALA A C 1
ATOM 1390 O O . ALA A 1 174 ? -6.487 8.953 -15.915 1.00 95.44 174 ALA A O 1
ATOM 1391 N N . GLU A 1 175 ? -4.681 7.867 -16.676 1.00 95.75 175 GLU A N 1
ATOM 1392 C CA . GLU A 1 175 ? -5.401 6.961 -17.567 1.00 95.75 175 GLU A CA 1
ATOM 1393 C C . GLU A 1 175 ? -5.734 5.622 -16.919 1.00 95.75 175 GLU A C 1
ATOM 1395 O O . GLU A 1 175 ? -6.735 5.005 -17.286 1.00 95.75 175 GLU A O 1
ATOM 1400 N N . SER A 1 176 ? -4.911 5.144 -15.981 1.00 97.12 176 SER A N 1
ATOM 1401 C CA . SER A 1 176 ? -4.954 3.750 -15.530 1.00 97.12 176 SER A CA 1
ATOM 1402 C C . SER A 1 176 ? -5.232 3.580 -14.041 1.00 97.12 176 SER A C 1
ATOM 1404 O O . SER A 1 176 ? -4.809 4.371 -13.200 1.00 97.12 176 SER A O 1
ATOM 1406 N N . TYR A 1 177 ? -5.907 2.485 -13.699 1.00 97.56 177 TYR A N 1
ATOM 1407 C CA . TYR A 1 177 ? -6.013 1.986 -12.332 1.00 97.56 177 TYR A CA 1
ATOM 1408 C C . TYR A 1 177 ? -5.350 0.616 -12.195 1.00 97.56 177 TYR A C 1
ATOM 1410 O O . TYR A 1 177 ? -5.211 -0.141 -13.158 1.00 97.56 177 TYR A O 1
ATOM 1418 N N . ILE A 1 178 ? -4.938 0.298 -10.970 1.00 98.31 178 ILE A N 1
ATOM 1419 C CA . ILE A 1 178 ? -4.311 -0.980 -10.638 1.00 98.31 178 ILE A CA 1
ATOM 1420 C C . ILE A 1 178 ? -5.397 -2.030 -10.389 1.00 98.31 178 ILE A C 1
ATOM 1422 O O . ILE A 1 178 ? -6.204 -1.870 -9.470 1.00 98.31 178 ILE A O 1
ATOM 1426 N N . SER A 1 179 ? -5.358 -3.142 -11.128 1.00 97.44 179 SER A N 1
ATOM 1427 C CA . SER A 1 179 ? -6.079 -4.369 -10.774 1.00 97.44 179 SER A CA 1
ATOM 1428 C C . SER A 1 179 ? -5.085 -5.474 -10.423 1.00 97.44 179 SER A C 1
ATOM 1430 O O . SER A 1 179 ? -4.546 -6.167 -11.287 1.00 97.44 179 SER A O 1
ATOM 1432 N N . VAL A 1 180 ? -4.857 -5.664 -9.120 1.00 97.12 180 VAL A N 1
ATOM 1433 C CA . VAL A 1 180 ? -3.989 -6.738 -8.607 1.00 97.12 180 VAL A CA 1
ATOM 1434 C C . VAL A 1 180 ? -4.557 -8.121 -8.943 1.00 97.12 180 VAL A C 1
ATOM 1436 O O . VAL A 1 180 ? -3.799 -9.049 -9.213 1.00 97.12 180 VAL A O 1
ATOM 1439 N N . LEU A 1 181 ? -5.888 -8.260 -8.966 1.00 94.50 181 LEU A N 1
ATOM 1440 C CA . LEU A 1 181 ? -6.562 -9.517 -9.306 1.00 94.50 181 LEU A CA 1
ATOM 1441 C C . LEU A 1 181 ? -6.255 -9.966 -10.737 1.00 94.50 181 LEU A C 1
ATOM 1443 O O . LEU A 1 181 ? -6.068 -11.155 -10.973 1.00 94.50 181 LEU A O 1
ATOM 1447 N N . GLN A 1 182 ? -6.190 -9.019 -11.674 1.00 95.81 182 GLN A N 1
ATOM 1448 C CA . GLN A 1 182 ? -5.872 -9.304 -13.074 1.00 95.81 182 GLN A CA 1
ATOM 1449 C C . GLN A 1 182 ? -4.373 -9.196 -13.382 1.00 95.81 182 GLN A C 1
ATOM 1451 O O . GLN A 1 182 ? -3.962 -9.498 -14.499 1.00 95.81 182 GLN A O 1
ATOM 1456 N N . GLY A 1 183 ? -3.565 -8.739 -12.422 1.00 96.69 183 GLY A N 1
ATOM 1457 C CA . GLY A 1 183 ? -2.128 -8.537 -12.589 1.00 96.69 183 GLY A CA 1
ATOM 1458 C C . GLY A 1 183 ? -1.758 -7.501 -13.649 1.00 96.69 183 GLY A C 1
ATOM 1459 O O . GLY A 1 183 ? -0.680 -7.591 -14.229 1.00 96.69 183 GLY A O 1
ATOM 1460 N N . ARG A 1 184 ? -2.648 -6.543 -13.938 1.00 97.56 184 ARG A N 1
ATOM 1461 C CA . ARG A 1 184 ? -2.465 -5.558 -15.013 1.00 97.56 184 ARG A CA 1
ATOM 1462 C C . ARG A 1 184 ? -3.047 -4.191 -14.670 1.00 97.56 184 ARG A C 1
ATOM 1464 O O . ARG A 1 184 ? -3.848 -4.045 -13.745 1.00 97.56 184 ARG A O 1
ATOM 1471 N N . LEU A 1 185 ? -2.651 -3.197 -15.459 1.00 98.19 185 LEU A N 1
ATOM 1472 C CA . LEU A 1 185 ? -3.293 -1.889 -15.481 1.00 98.19 185 LEU A CA 1
ATOM 1473 C C . LEU A 1 185 ? -4.525 -1.931 -16.379 1.00 98.19 185 LEU A C 1
ATOM 1475 O O . LEU A 1 185 ? -4.517 -2.575 -17.429 1.00 98.19 185 LEU A O 1
ATOM 1479 N N . LEU A 1 186 ? -5.582 -1.250 -15.952 1.00 97.44 186 LEU A N 1
ATOM 1480 C CA . LEU A 1 186 ? -6.830 -1.144 -16.696 1.00 97.44 186 LEU A CA 1
ATOM 1481 C C . LEU A 1 186 ? -7.210 0.329 -16.874 1.00 97.44 186 LEU A C 1
ATOM 1483 O O . LEU A 1 186 ? -6.949 1.126 -15.971 1.00 97.44 186 LEU A O 1
ATOM 1487 N N . PRO A 1 187 ? -7.850 0.713 -17.993 1.00 96.81 187 PRO A N 1
ATOM 1488 C CA . PRO A 1 187 ? -8.221 2.105 -18.225 1.00 96.81 187 PRO A CA 1
ATOM 1489 C C . PRO A 1 187 ? -9.278 2.574 -17.223 1.00 96.81 187 PRO A C 1
ATOM 1491 O O . PRO A 1 187 ? -10.319 1.931 -17.077 1.00 96.81 187 PRO A O 1
ATOM 1494 N N . LYS A 1 188 ? -9.089 3.733 -16.590 1.00 96.12 188 LYS A N 1
ATO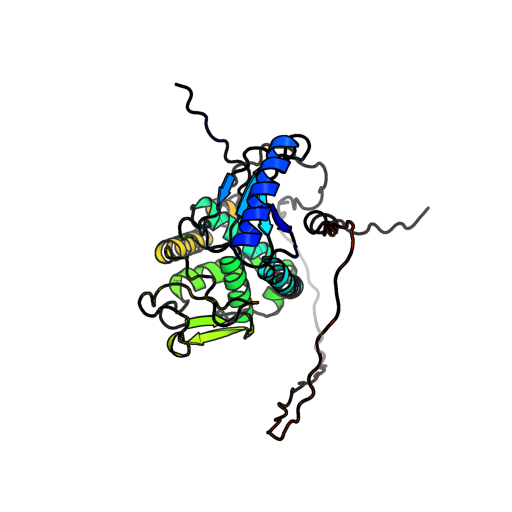M 1495 C CA . LYS A 1 188 ? -10.105 4.367 -15.731 1.00 96.12 188 LYS A CA 1
ATOM 1496 C C . LYS A 1 188 ? -11.397 4.655 -16.486 1.00 96.12 188 LYS A C 1
ATOM 1498 O O . LYS A 1 188 ? -12.473 4.490 -15.929 1.00 96.12 188 LYS A O 1
ATOM 1503 N N . ALA A 1 189 ? -11.295 4.997 -17.770 1.00 94.62 189 ALA A N 1
ATOM 1504 C CA . ALA A 1 189 ? -12.448 5.215 -18.641 1.00 94.62 189 ALA A CA 1
ATOM 1505 C C . ALA A 1 189 ? -13.334 3.965 -18.821 1.00 94.62 189 ALA A C 1
ATOM 1507 O O . ALA A 1 189 ? -14.500 4.100 -19.178 1.00 94.62 189 ALA A O 1
ATOM 1508 N N . SER A 1 190 ? -12.811 2.760 -18.549 1.00 94.44 190 SER A N 1
ATOM 1509 C CA . SER A 1 190 ? -13.578 1.508 -18.657 1.00 94.44 190 SER A CA 1
ATOM 1510 C C . SER A 1 190 ? -14.542 1.268 -17.490 1.00 94.44 190 SER A C 1
ATOM 1512 O O . SER A 1 190 ? -15.298 0.298 -17.514 1.00 94.44 190 SER A O 1
ATOM 1514 N N . VAL A 1 191 ? -14.517 2.118 -16.456 1.00 94.44 191 VAL A N 1
ATOM 1515 C CA . VAL A 1 191 ? -15.294 1.934 -15.228 1.00 94.44 191 VAL A CA 1
ATOM 1516 C C . VAL A 1 191 ? -15.922 3.236 -14.731 1.00 94.44 191 VAL A C 1
ATOM 1518 O O . VAL A 1 191 ? -15.419 4.331 -14.952 1.00 94.44 191 VAL A O 1
ATOM 1521 N N . ASP A 1 192 ? -17.032 3.108 -14.011 1.00 93.19 192 ASP A N 1
ATOM 1522 C CA . ASP A 1 192 ? -17.836 4.217 -13.479 1.00 93.19 192 ASP A CA 1
ATOM 1523 C C . ASP A 1 192 ? -17.629 4.471 -11.973 1.00 93.19 192 ASP A C 1
ATOM 1525 O O . ASP A 1 192 ? -18.090 5.472 -11.433 1.00 93.19 192 ASP A O 1
ATOM 1529 N N . TRP A 1 193 ? -16.935 3.573 -11.270 1.00 92.62 193 TRP A N 1
ATOM 1530 C CA . TRP A 1 193 ? -16.744 3.628 -9.814 1.00 92.62 193 TRP A CA 1
ATOM 1531 C C . TRP A 1 193 ? -15.485 4.397 -9.371 1.00 92.62 193 TRP A C 1
ATOM 1533 O O . TRP A 1 193 ? -15.244 4.550 -8.163 1.00 92.62 193 TRP A O 1
ATOM 1543 N N . ILE A 1 194 ? -14.694 4.876 -10.335 1.00 92.81 194 ILE A N 1
ATOM 1544 C CA . ILE A 1 194 ? -13.533 5.755 -10.146 1.00 92.81 194 ILE A CA 1
ATOM 1545 C C . ILE A 1 194 ? -13.959 7.192 -10.463 1.00 92.81 194 ILE A C 1
ATOM 1547 O O . ILE A 1 194 ? -14.643 7.436 -11.453 1.00 92.81 194 ILE A O 1
ATOM 1551 N N . GLN A 1 195 ? -13.565 8.141 -9.614 1.00 84.69 195 GLN A N 1
ATOM 1552 C CA . GLN A 1 195 ? -13.903 9.556 -9.786 1.00 84.69 195 GLN A CA 1
ATOM 1553 C C . GLN A 1 195 ? -13.149 10.150 -10.978 1.00 84.69 195 GLN A C 1
ATOM 1555 O O . GLN A 1 195 ? -11.930 9.997 -11.070 1.00 84.69 195 GLN A O 1
ATOM 1560 N N . LYS A 1 196 ? -13.869 10.833 -11.872 1.00 80.75 196 LYS A N 1
ATOM 1561 C CA . LYS A 1 196 ? -13.300 11.405 -13.104 1.00 80.75 196 LYS A CA 1
ATOM 1562 C C . LYS A 1 196 ? -12.675 12.777 -12.869 1.00 80.75 196 LYS A C 1
ATOM 1564 O O . LYS A 1 196 ? -11.737 13.147 -13.563 1.00 80.75 196 LYS A O 1
ATOM 1569 N N . GLU A 1 197 ? -13.157 13.495 -11.861 1.00 82.25 197 GLU A N 1
ATOM 1570 C CA . GLU A 1 197 ? -12.735 14.855 -11.507 1.00 82.25 197 GLU A CA 1
ATOM 1571 C C . GLU A 1 197 ? -11.285 14.896 -11.007 1.00 82.25 197 GLU A C 1
ATOM 1573 O O . GLU A 1 197 ? -10.651 15.944 -11.011 1.00 82.25 197 GLU A O 1
ATOM 1578 N N . ASN A 1 198 ? -10.756 13.744 -10.588 1.00 81.81 198 ASN A N 1
ATOM 1579 C CA . ASN A 1 198 ? -9.426 13.586 -10.020 1.00 81.81 198 ASN A CA 1
ATOM 1580 C C . ASN A 1 198 ? -8.618 12.545 -10.808 1.00 81.81 198 ASN A C 1
ATOM 1582 O O . ASN A 1 198 ? -8.119 11.568 -10.239 1.00 81.81 198 ASN A O 1
ATOM 1586 N N . ALA A 1 199 ? -8.527 12.741 -12.127 1.00 86.06 199 ALA A N 1
ATOM 1587 C CA . ALA A 1 199 ? -7.856 11.811 -13.031 1.00 86.06 199 ALA A CA 1
ATOM 1588 C C . ALA A 1 199 ? -6.420 11.496 -12.581 1.00 86.06 199 ALA A C 1
ATOM 1590 O O . ALA A 1 199 ? -6.048 10.332 -12.584 1.00 86.06 199 ALA A O 1
ATOM 1591 N N . ASP A 1 200 ? -5.662 12.465 -12.065 1.00 90.62 200 ASP A N 1
ATOM 1592 C CA . ASP A 1 200 ? -4.259 12.271 -11.657 1.00 90.62 200 ASP A CA 1
ATOM 1593 C C . ASP A 1 200 ? -4.058 11.519 -10.329 1.00 90.62 200 ASP A C 1
ATOM 1595 O O . ASP A 1 200 ? -2.923 11.282 -9.902 1.00 90.62 200 ASP A O 1
ATOM 1599 N N . LEU A 1 201 ? -5.136 11.143 -9.633 1.00 94.00 201 LEU A N 1
ATOM 1600 C CA . LEU A 1 201 ? -5.020 10.399 -8.381 1.00 94.00 201 LEU A CA 1
ATOM 1601 C C . LEU A 1 201 ? -4.824 8.902 -8.614 1.00 94.00 201 LEU A C 1
ATOM 1603 O O . LEU A 1 201 ? -5.316 8.312 -9.570 1.00 94.00 201 LEU A O 1
ATOM 1607 N N . LEU A 1 202 ? -4.127 8.252 -7.688 1.00 96.38 202 LEU A N 1
ATOM 1608 C CA . LEU A 1 202 ? -3.982 6.803 -7.682 1.00 96.38 202 LEU A CA 1
ATOM 1609 C C . LEU A 1 202 ? -5.350 6.139 -7.505 1.00 96.38 202 LEU A C 1
ATOM 1611 O O . LEU A 1 202 ? -6.081 6.474 -6.578 1.00 96.38 202 LEU A O 1
ATOM 1615 N N . ALA A 1 203 ? -5.645 5.149 -8.344 1.00 96.88 203 ALA A N 1
ATOM 1616 C CA . ALA A 1 203 ? -6.826 4.309 -8.207 1.00 96.88 203 ALA A CA 1
ATOM 1617 C C . ALA A 1 203 ? -6.418 2.835 -8.167 1.00 96.88 203 ALA A C 1
ATOM 1619 O O . ALA A 1 203 ? -5.608 2.376 -8.980 1.00 96.88 203 ALA A O 1
ATOM 1620 N N . ILE A 1 204 ? -6.976 2.091 -7.212 1.00 97.19 204 ILE A N 1
ATOM 1621 C CA . ILE A 1 204 ? -6.666 0.673 -7.003 1.00 97.19 204 ILE A CA 1
ATOM 1622 C C . ILE A 1 204 ? -7.957 -0.088 -6.726 1.00 97.19 204 ILE A C 1
ATOM 1624 O O . ILE A 1 204 ? -8.678 0.219 -5.775 1.00 97.19 204 ILE A O 1
ATOM 1628 N N . GLU A 1 205 ? -8.222 -1.124 -7.515 1.00 96.31 205 GLU A N 1
ATOM 1629 C CA . GLU A 1 205 ? -9.334 -2.037 -7.272 1.00 96.31 205 GLU A CA 1
ATOM 1630 C C . GLU A 1 205 ? -9.117 -2.838 -5.977 1.00 96.31 205 GLU A C 1
ATOM 1632 O O . GLU A 1 205 ? -8.065 -3.439 -5.752 1.00 96.31 205 GLU A O 1
ATOM 1637 N N . CYS A 1 206 ? -10.128 -2.871 -5.108 1.00 94.31 206 CYS A N 1
ATOM 1638 C CA . CYS A 1 206 ? -10.093 -3.688 -3.901 1.00 94.31 206 CYS A CA 1
ATOM 1639 C C . CYS A 1 206 ? -10.131 -5.192 -4.213 1.00 94.31 206 CYS A C 1
ATOM 1641 O O . CYS A 1 206 ? -10.962 -5.656 -4.988 1.00 94.31 206 CYS A O 1
ATOM 1643 N N . LEU A 1 207 ? -9.298 -5.968 -3.510 1.00 92.56 207 LEU A N 1
ATOM 1644 C CA . LEU A 1 207 ? -9.197 -7.425 -3.679 1.00 92.56 207 LEU A CA 1
ATOM 1645 C C . LEU A 1 207 ? -10.446 -8.207 -3.248 1.00 92.56 207 LEU A C 1
ATOM 1647 O O . LEU A 1 207 ? -10.591 -9.365 -3.626 1.00 92.56 207 LEU A O 1
ATOM 1651 N N . VAL A 1 208 ? -11.288 -7.619 -2.395 1.00 91.25 208 VAL A N 1
ATOM 1652 C CA . VAL A 1 208 ? -12.456 -8.296 -1.801 1.00 91.25 208 VAL A CA 1
ATOM 1653 C C . VAL A 1 208 ? -13.756 -7.647 -2.248 1.00 91.25 208 VAL A C 1
ATOM 1655 O O . VAL A 1 208 ? -14.716 -8.341 -2.568 1.00 91.25 208 VAL A O 1
ATOM 1658 N N . LYS A 1 209 ? -13.796 -6.312 -2.284 1.00 89.56 209 LYS A N 1
ATOM 1659 C CA . LYS A 1 209 ? -14.978 -5.562 -2.694 1.00 89.56 209 LYS A CA 1
ATOM 1660 C C . LYS A 1 209 ? -14.795 -5.005 -4.099 1.00 89.56 209 LYS A C 1
ATOM 1662 O O . LYS A 1 209 ? -14.265 -3.910 -4.267 1.00 89.56 209 LYS A O 1
ATOM 1667 N N . HIS A 1 210 ? -15.289 -5.725 -5.098 1.00 86.44 210 HIS A N 1
ATOM 1668 C CA . HIS A 1 210 ? -15.295 -5.238 -6.476 1.00 86.44 210 HIS A CA 1
ATOM 1669 C C . HIS A 1 210 ? -15.970 -3.865 -6.591 1.00 86.44 210 HIS A C 1
ATOM 1671 O O . HIS A 1 210 ? -16.863 -3.520 -5.808 1.00 86.44 210 HIS A O 1
ATOM 1677 N N . ARG A 1 211 ? -15.534 -3.078 -7.582 1.00 90.44 211 ARG A N 1
ATOM 1678 C CA . ARG A 1 211 ? -16.023 -1.708 -7.828 1.00 90.44 211 ARG A CA 1
ATOM 1679 C C . ARG A 1 211 ? -15.827 -0.755 -6.640 1.00 90.44 211 ARG A C 1
ATOM 1681 O O . ARG A 1 211 ? -16.625 0.153 -6.407 1.00 90.44 211 ARG A O 1
ATOM 1688 N N . ASN A 1 212 ? -14.771 -0.959 -5.855 1.00 91.94 212 ASN A N 1
ATOM 1689 C CA . ASN A 1 212 ? -14.378 -0.051 -4.783 1.00 91.94 212 ASN A CA 1
ATOM 1690 C C . ASN A 1 212 ? -12.898 0.307 -4.913 1.00 91.94 212 ASN A C 1
ATOM 1692 O O . ASN A 1 212 ? -12.035 -0.562 -4.807 1.00 91.94 212 ASN A O 1
ATOM 1696 N N . ASP A 1 213 ? -12.627 1.603 -5.032 1.00 93.94 213 ASP A N 1
ATOM 1697 C CA . ASP A 1 213 ? -11.276 2.149 -5.023 1.00 93.94 213 ASP A CA 1
ATOM 1698 C C . ASP A 1 213 ? -10.735 2.257 -3.589 1.00 93.94 213 ASP A C 1
ATOM 1700 O O . ASP A 1 213 ? -11.314 2.955 -2.746 1.00 93.94 213 ASP A O 1
ATOM 1704 N N . VAL A 1 214 ? -9.634 1.560 -3.299 1.00 92.56 214 VAL A N 1
ATOM 1705 C CA . VAL A 1 214 ? -8.978 1.603 -1.977 1.00 92.56 214 VAL A CA 1
ATOM 1706 C C . VAL A 1 214 ? -7.992 2.755 -1.824 1.00 92.56 214 VAL A C 1
ATOM 1708 O O . VAL A 1 214 ? -7.589 3.060 -0.703 1.00 92.56 214 VAL A O 1
ATOM 1711 N N . ALA A 1 215 ? -7.617 3.414 -2.918 1.00 93.38 215 ALA A N 1
ATOM 1712 C CA . ALA A 1 215 ? -6.772 4.603 -2.912 1.00 93.38 215 ALA A CA 1
ATOM 1713 C C . ALA A 1 215 ? -7.580 5.913 -2.965 1.00 93.38 215 ALA A C 1
ATOM 1715 O O . ALA A 1 215 ? -6.995 6.981 -2.848 1.00 93.38 215 ALA A O 1
ATOM 1716 N N . ARG A 1 216 ? -8.920 5.849 -3.009 1.00 91.31 216 ARG A N 1
ATOM 1717 C CA . ARG A 1 216 ? -9.821 7.015 -3.124 1.00 91.31 216 ARG A CA 1
ATOM 1718 C C . ARG A 1 216 ? -9.543 8.152 -2.135 1.00 91.31 216 ARG A C 1
ATOM 1720 O O . ARG A 1 216 ? -9.760 9.315 -2.448 1.00 91.31 216 ARG A O 1
ATOM 1727 N N . ALA A 1 217 ? -9.140 7.822 -0.908 1.00 86.94 217 ALA A N 1
ATOM 1728 C CA . ALA A 1 217 ? -8.861 8.819 0.128 1.00 86.94 217 ALA A CA 1
ATOM 1729 C C . ALA A 1 217 ? -7.480 9.485 -0.026 1.00 86.94 217 ALA A C 1
ATOM 1731 O O . ALA A 1 217 ? -7.222 10.506 0.609 1.00 86.94 217 ALA A O 1
ATOM 1732 N N . THR A 1 218 ? -6.593 8.917 -0.846 1.00 90.38 218 THR A N 1
ATOM 1733 C CA . THR A 1 218 ? -5.228 9.393 -1.053 1.00 90.38 218 THR A CA 1
ATOM 1734 C C . THR A 1 218 ? -5.220 10.534 -2.067 1.00 90.38 218 THR A C 1
ATOM 1736 O O . THR A 1 218 ? -5.376 10.308 -3.262 1.00 90.38 218 THR A O 1
ATOM 1739 N N . ASN A 1 219 ? -4.991 11.765 -1.605 1.00 90.75 219 ASN A N 1
ATOM 1740 C CA . ASN A 1 219 ? -4.901 12.941 -2.482 1.00 90.75 219 ASN A CA 1
ATOM 1741 C C . ASN A 1 219 ? -3.507 13.587 -2.511 1.00 90.75 219 ASN A C 1
ATOM 1743 O O . ASN A 1 219 ? -3.273 14.523 -3.269 1.00 90.75 219 ASN A O 1
ATOM 1747 N N . ARG A 1 220 ? -2.561 13.082 -1.711 1.00 93.31 220 ARG A N 1
ATOM 1748 C CA . ARG A 1 220 ? -1.181 13.589 -1.642 1.00 93.31 220 ARG A CA 1
ATOM 1749 C C . ARG A 1 220 ? -0.255 12.919 -2.662 1.00 93.31 220 ARG A C 1
ATOM 1751 O O . ARG A 1 220 ? 0.935 12.761 -2.404 1.00 93.31 220 ARG A O 1
ATOM 1758 N N . ILE A 1 221 ? -0.793 12.521 -3.816 1.00 94.69 221 ILE A N 1
ATOM 1759 C CA . ILE A 1 221 ? -0.039 11.838 -4.877 1.00 94.69 221 ILE A CA 1
ATOM 1760 C C . ILE A 1 221 ? 1.169 12.652 -5.354 1.00 94.69 221 ILE A C 1
ATOM 1762 O O . ILE A 1 221 ? 2.244 12.061 -5.417 1.00 94.69 221 ILE A O 1
ATOM 1766 N N . PRO A 1 222 ? 1.086 13.981 -5.574 1.00 94.75 222 PRO A N 1
ATOM 1767 C CA . PRO A 1 222 ? 2.268 14.767 -5.933 1.00 94.75 222 PRO A CA 1
ATOM 1768 C C . PRO A 1 222 ? 3.402 14.656 -4.902 1.00 94.75 222 PRO A C 1
ATOM 1770 O O . PRO A 1 222 ? 4.549 14.417 -5.264 1.00 94.75 222 PRO A O 1
ATOM 1773 N N . ALA A 1 223 ? 3.080 14.725 -3.606 1.00 95.06 223 ALA A N 1
ATOM 1774 C CA . ALA A 1 223 ? 4.073 14.597 -2.538 1.00 95.06 223 ALA A CA 1
ATOM 1775 C C . ALA A 1 223 ? 4.655 13.175 -2.433 1.00 95.06 223 ALA A C 1
ATOM 1777 O O . ALA A 1 223 ? 5.833 13.013 -2.124 1.00 95.06 223 ALA A O 1
ATOM 1778 N N . ILE A 1 224 ? 3.846 12.144 -2.697 1.00 95.81 224 ILE A N 1
ATOM 1779 C CA . ILE A 1 224 ? 4.304 10.746 -2.745 1.00 95.81 224 ILE A CA 1
ATOM 1780 C C . ILE A 1 224 ? 5.261 10.537 -3.922 1.00 95.81 224 ILE A C 1
ATOM 1782 O O . ILE A 1 224 ? 6.321 9.940 -3.739 1.00 95.81 224 ILE A O 1
ATOM 1786 N N . ARG A 1 225 ? 4.923 11.067 -5.102 1.00 96.94 225 ARG A N 1
ATOM 1787 C CA . ARG A 1 225 ? 5.776 11.007 -6.297 1.00 96.94 225 ARG A CA 1
ATOM 1788 C C . ARG A 1 225 ? 7.111 11.698 -6.058 1.00 96.94 225 ARG A C 1
ATOM 1790 O O . ARG A 1 225 ? 8.146 11.111 -6.349 1.00 96.94 225 ARG A O 1
ATOM 1797 N N . GLU A 1 226 ? 7.090 12.885 -5.461 1.00 96.38 226 GLU A N 1
ATOM 1798 C CA . GLU A 1 226 ? 8.311 13.618 -5.121 1.00 96.38 226 GLU A CA 1
ATOM 1799 C C . GLU A 1 226 ? 9.162 12.865 -4.089 1.00 96.38 226 GLU A C 1
ATOM 1801 O O . GLU A 1 226 ? 10.374 12.729 -4.249 1.00 96.38 226 GLU A O 1
ATOM 1806 N N . ALA A 1 227 ? 8.535 12.287 -3.059 1.00 95.56 227 ALA A N 1
ATOM 1807 C CA . ALA A 1 227 ? 9.245 11.468 -2.080 1.00 95.56 227 ALA A CA 1
ATOM 1808 C C . ALA A 1 227 ? 9.909 10.239 -2.722 1.00 95.56 227 ALA A C 1
ATOM 1810 O O . ALA A 1 227 ? 11.038 9.902 -2.361 1.00 95.56 227 ALA A O 1
ATOM 1811 N N . PHE A 1 228 ? 9.238 9.583 -3.673 1.00 97.19 228 PHE A N 1
ATOM 1812 C CA . PHE A 1 228 ? 9.807 8.456 -4.409 1.00 97.19 228 PHE A CA 1
ATOM 1813 C C . PHE A 1 228 ? 10.923 8.880 -5.363 1.00 97.19 228 PHE A C 1
ATOM 1815 O O . PHE A 1 228 ? 11.970 8.232 -5.378 1.00 97.19 228 PHE A O 1
ATOM 1822 N N . LYS A 1 229 ? 10.744 9.986 -6.093 1.00 96.00 229 LYS A N 1
ATOM 1823 C CA . LYS A 1 229 ? 11.760 10.556 -6.985 1.00 96.00 229 LYS A CA 1
ATOM 1824 C C . LYS A 1 229 ? 13.041 10.878 -6.218 1.00 96.00 229 LYS A C 1
ATOM 1826 O O . LYS A 1 229 ? 14.092 10.321 -6.523 1.00 96.00 229 LYS A O 1
ATOM 1831 N N . SER A 1 230 ? 12.916 11.673 -5.155 1.00 94.25 230 SER A N 1
ATOM 1832 C CA . SER A 1 230 ? 14.024 12.054 -4.275 1.00 94.25 230 SER A CA 1
ATOM 1833 C C . SER A 1 230 ? 14.740 10.831 -3.689 1.00 94.25 230 SER A C 1
ATOM 1835 O O . SER A 1 230 ? 15.971 10.790 -3.651 1.00 94.25 230 SER A O 1
ATOM 1837 N N . ALA A 1 231 ? 13.997 9.800 -3.267 1.00 93.69 231 ALA A N 1
ATOM 1838 C CA . ALA A 1 231 ? 14.596 8.569 -2.755 1.00 93.69 231 ALA A CA 1
ATOM 1839 C C . ALA A 1 231 ? 15.360 7.792 -3.843 1.00 93.69 231 ALA A C 1
ATOM 1841 O O . ALA A 1 231 ? 16.455 7.304 -3.575 1.00 93.69 231 ALA A O 1
ATOM 1842 N N . SER A 1 232 ? 14.819 7.701 -5.062 1.00 92.69 232 SER A N 1
ATOM 1843 C CA . SER A 1 232 ? 15.488 7.042 -6.192 1.00 92.69 232 SER A CA 1
ATOM 1844 C C . SER A 1 232 ? 16.794 7.748 -6.574 1.00 92.69 232 SER A C 1
ATOM 1846 O O . SER A 1 232 ? 17.837 7.105 -6.689 1.00 92.69 232 SER A O 1
ATOM 1848 N N . GLU A 1 233 ? 16.767 9.080 -6.678 1.00 90.38 233 GLU A N 1
ATOM 1849 C CA . GLU A 1 233 ? 17.947 9.908 -6.965 1.00 90.38 233 GLU A CA 1
ATOM 1850 C C . GLU A 1 233 ? 19.016 9.766 -5.876 1.00 90.38 233 GLU A C 1
ATOM 1852 O O . GLU A 1 233 ? 20.192 9.564 -6.177 1.00 90.38 233 GLU A O 1
ATOM 1857 N N . THR A 1 234 ? 18.603 9.770 -4.605 1.00 89.50 234 THR A N 1
ATOM 1858 C CA . THR A 1 234 ? 19.513 9.558 -3.469 1.00 89.50 234 THR A CA 1
ATOM 1859 C C . THR A 1 234 ? 20.205 8.195 -3.560 1.00 89.50 234 THR A C 1
ATOM 1861 O O . THR A 1 234 ? 21.417 8.104 -3.365 1.00 89.50 234 THR A O 1
ATOM 1864 N N . LEU A 1 235 ? 19.469 7.127 -3.896 1.00 87.62 235 LEU A N 1
ATOM 1865 C CA . LEU A 1 235 ? 20.039 5.784 -4.065 1.00 87.62 235 LEU A CA 1
ATOM 1866 C C . LEU A 1 235 ? 21.034 5.695 -5.233 1.00 87.62 235 LEU A C 1
ATOM 1868 O O . LEU A 1 235 ? 21.954 4.884 -5.167 1.00 87.62 235 LEU A O 1
ATOM 1872 N N . LEU A 1 236 ? 20.867 6.507 -6.282 1.00 83.62 236 LEU A N 1
ATOM 1873 C CA . LEU A 1 236 ? 21.802 6.582 -7.412 1.00 83.62 236 LEU A CA 1
ATOM 1874 C C . LEU A 1 236 ? 23.079 7.360 -7.072 1.00 83.62 236 LEU A C 1
ATOM 1876 O O . LEU A 1 236 ? 24.157 7.000 -7.538 1.00 83.62 236 LEU A O 1
ATOM 1880 N N . GLN A 1 237 ? 22.953 8.425 -6.281 1.00 80.06 237 GLN A N 1
ATOM 1881 C CA . GLN A 1 237 ? 24.072 9.294 -5.904 1.00 80.06 237 GLN A CA 1
ATOM 1882 C C . GLN A 1 237 ? 24.917 8.722 -4.761 1.00 80.06 237 GLN A C 1
ATOM 1884 O O . GLN A 1 237 ? 26.089 9.070 -4.630 1.00 80.06 237 GLN A O 1
ATOM 1889 N N . THR A 1 238 ? 24.337 7.850 -3.934 1.00 75.25 238 THR A N 1
ATOM 1890 C CA . THR A 1 238 ? 25.044 7.240 -2.803 1.00 75.25 238 THR A CA 1
ATOM 1891 C C . THR A 1 238 ? 26.130 6.287 -3.312 1.00 75.25 238 THR A C 1
ATOM 1893 O O . THR A 1 238 ? 25.851 5.318 -4.021 1.00 75.25 238 THR A O 1
ATOM 1896 N N . SER A 1 239 ? 27.381 6.544 -2.935 1.00 60.97 239 SER A N 1
ATOM 1897 C CA . SER A 1 239 ? 28.526 5.727 -3.338 1.00 60.97 239 SER A CA 1
ATOM 1898 C C . SER A 1 239 ? 28.640 4.492 -2.440 1.00 60.97 239 SER A C 1
ATOM 1900 O O . SER A 1 239 ? 28.286 4.531 -1.265 1.00 60.97 239 SER A O 1
ATOM 1902 N N . LEU A 1 240 ? 29.237 3.398 -2.931 1.00 60.78 240 LEU A N 1
ATOM 1903 C CA . LEU A 1 240 ? 29.553 2.204 -2.118 1.00 60.78 240 LEU A CA 1
ATOM 1904 C C . LEU A 1 240 ? 30.488 2.497 -0.921 1.00 60.78 240 LEU A C 1
ATOM 1906 O O . LEU A 1 240 ? 30.726 1.618 -0.096 1.00 60.78 240 LEU A O 1
ATOM 1910 N N . LYS A 1 241 ? 31.039 3.716 -0.833 1.00 56.75 241 LYS A N 1
ATOM 1911 C CA . LYS A 1 241 ? 31.856 4.204 0.287 1.00 56.75 241 LYS A CA 1
ATOM 1912 C C . LYS A 1 241 ? 31.026 4.707 1.476 1.00 56.75 241 LYS A C 1
ATOM 1914 O O . LYS A 1 241 ? 31.570 4.844 2.572 1.00 56.75 241 LYS A O 1
ATOM 1919 N N . ASP A 1 242 ? 29.736 4.968 1.283 1.00 62.28 242 ASP A N 1
ATOM 1920 C CA . ASP A 1 242 ? 28.855 5.459 2.338 1.00 62.28 242 ASP A CA 1
ATOM 1921 C C . ASP A 1 242 ? 28.435 4.310 3.264 1.00 62.28 242 ASP A C 1
ATOM 1923 O O . ASP A 1 242 ? 27.994 3.252 2.817 1.00 62.28 242 ASP A O 1
ATOM 1927 N N . LYS A 1 243 ? 28.563 4.504 4.585 1.00 62.66 243 LYS A N 1
ATOM 1928 C CA . LYS A 1 243 ? 28.395 3.428 5.586 1.00 62.66 243 LYS A CA 1
ATOM 1929 C C . LYS A 1 243 ? 27.020 2.740 5.550 1.00 62.66 243 LYS A C 1
ATOM 1931 O O . LYS A 1 243 ? 26.928 1.594 5.981 1.00 62.66 243 LYS A O 1
ATOM 1936 N N . THR A 1 244 ? 25.966 3.401 5.054 1.00 74.31 244 THR A N 1
ATOM 1937 C CA . THR A 1 244 ? 24.621 2.813 4.903 1.00 74.31 244 THR A CA 1
ATOM 1938 C C . THR A 1 244 ? 23.815 3.453 3.762 1.00 74.31 244 THR A C 1
ATOM 1940 O O . THR A 1 244 ? 23.214 4.512 3.950 1.00 74.31 244 THR A O 1
ATOM 1943 N N . THR A 1 245 ? 23.686 2.779 2.616 1.00 78.31 245 THR A N 1
ATOM 1944 C CA . THR A 1 245 ? 22.888 3.277 1.474 1.00 78.31 245 THR A CA 1
ATOM 1945 C C . THR A 1 245 ? 21.391 3.412 1.762 1.00 78.31 245 THR A C 1
ATOM 1947 O O . THR A 1 245 ? 20.750 4.332 1.278 1.00 78.31 245 THR A O 1
ATOM 1950 N N . LEU A 1 246 ? 20.805 2.538 2.588 1.00 79.25 246 LEU A N 1
ATOM 1951 C CA . LEU A 1 246 ? 19.397 2.681 2.996 1.00 79.25 246 LEU A CA 1
ATOM 1952 C C . LEU A 1 246 ? 19.194 3.747 4.083 1.00 79.25 246 LEU A C 1
ATOM 1954 O O . LEU A 1 246 ? 18.104 4.304 4.199 1.00 79.25 246 LEU A O 1
ATOM 1958 N N . GLY A 1 247 ? 20.237 4.043 4.864 1.00 76.81 247 GLY A N 1
ATOM 1959 C CA . GLY A 1 247 ? 20.179 5.040 5.933 1.00 76.81 247 GLY A CA 1
ATOM 1960 C C . GLY A 1 247 ? 20.017 6.473 5.418 1.00 76.81 247 GLY A C 1
ATOM 1961 O O . GLY A 1 247 ? 19.510 7.319 6.150 1.00 76.81 247 GLY A O 1
ATOM 1962 N N . SER A 1 248 ? 20.397 6.742 4.162 1.00 77.69 248 SER A N 1
ATOM 1963 C CA . SER A 1 248 ? 20.233 8.057 3.529 1.00 77.69 248 SER A CA 1
ATOM 1964 C C . SER A 1 248 ? 18.780 8.355 3.143 1.00 77.69 248 SER A C 1
ATOM 1966 O O . SER A 1 248 ? 18.351 9.504 3.216 1.00 77.69 248 SER A O 1
ATOM 1968 N N . ILE A 1 249 ? 17.995 7.330 2.792 1.00 81.50 249 ILE A N 1
ATOM 1969 C CA . ILE A 1 249 ? 16.573 7.483 2.443 1.00 81.50 249 ILE A CA 1
ATOM 1970 C C . ILE A 1 249 ? 15.633 7.277 3.638 1.00 81.50 249 ILE A C 1
ATOM 1972 O O . ILE A 1 249 ? 14.536 7.839 3.667 1.00 81.50 249 ILE A O 1
ATOM 1976 N N . ILE A 1 250 ? 16.046 6.483 4.630 1.00 81.06 250 ILE A N 1
ATOM 1977 C CA . ILE A 1 250 ? 15.273 6.181 5.838 1.00 81.06 250 ILE A CA 1
ATOM 1978 C C . ILE A 1 250 ? 16.197 6.361 7.044 1.00 81.06 250 ILE A C 1
ATOM 1980 O O . ILE A 1 250 ? 17.040 5.497 7.298 1.00 81.06 250 ILE A O 1
ATOM 1984 N N . PRO A 1 251 ? 16.043 7.433 7.837 1.00 68.62 251 PRO A N 1
ATOM 1985 C CA . PRO A 1 251 ? 16.854 7.583 9.027 1.00 68.62 251 PRO A CA 1
ATOM 1986 C C . PRO A 1 251 ? 16.467 6.525 10.052 1.00 68.62 251 PRO A C 1
ATOM 1988 O O . PRO A 1 251 ? 15.323 6.441 10.509 1.00 68.62 251 PRO A O 1
ATOM 1991 N N . PHE A 1 252 ? 17.457 5.739 10.454 1.00 59.78 252 PHE A N 1
ATOM 1992 C CA . PHE A 1 252 ? 17.330 4.836 11.580 1.00 59.78 252 PHE A CA 1
ATOM 1993 C C . PHE A 1 252 ? 17.397 5.665 12.867 1.00 59.78 252 PHE A C 1
ATOM 1995 O O . PHE A 1 252 ? 18.471 5.925 13.406 1.00 59.78 252 PHE A O 1
ATOM 2002 N N . LYS A 1 253 ? 16.244 6.114 13.375 1.00 50.75 253 LYS A N 1
ATOM 2003 C CA . LYS A 1 253 ? 16.165 6.510 14.785 1.00 50.75 253 LYS A CA 1
ATOM 2004 C C . LYS A 1 253 ? 16.370 5.231 15.579 1.00 50.75 253 LYS A C 1
ATOM 2006 O O . LYS A 1 253 ? 15.519 4.347 15.512 1.00 50.75 253 LYS A O 1
ATOM 2011 N N . GLY A 1 254 ? 17.516 5.115 16.248 1.00 40.91 254 GLY A N 1
ATOM 2012 C CA . GLY A 1 254 ? 17.839 3.962 17.076 1.00 40.91 254 GLY A CA 1
ATOM 2013 C C . GLY A 1 254 ? 16.620 3.557 17.895 1.00 40.91 254 GLY A C 1
ATOM 2014 O O . GLY A 1 254 ? 16.082 4.362 18.655 1.00 40.91 254 GLY A O 1
ATOM 2015 N N . LEU A 1 255 ? 16.162 2.319 17.703 1.00 40.38 255 LEU A N 1
ATOM 2016 C CA . LEU A 1 255 ? 15.362 1.640 18.711 1.00 40.38 255 LEU A CA 1
ATOM 2017 C C . LEU A 1 255 ? 16.086 1.877 20.036 1.00 40.38 255 LEU A C 1
ATOM 2019 O O . LEU A 1 255 ? 17.259 1.517 20.145 1.00 40.38 255 LEU A O 1
ATOM 2023 N N . GLY A 1 256 ? 15.426 2.510 21.011 1.00 34.44 256 GLY A N 1
ATOM 2024 C CA . GLY A 1 256 ? 15.906 2.489 22.387 1.00 34.44 256 GLY A CA 1
ATOM 2025 C C . GLY A 1 256 ? 16.252 1.040 22.706 1.00 34.44 256 GLY A C 1
ATOM 2026 O O . GLY A 1 256 ? 15.388 0.166 22.626 1.00 34.44 256 GLY A O 1
ATOM 2027 N N . ALA A 1 257 ? 17.542 0.779 22.894 1.00 33.94 257 ALA A N 1
ATOM 2028 C CA . ALA A 1 257 ? 18.103 -0.553 22.861 1.00 33.94 257 ALA A CA 1
ATOM 2029 C C . ALA A 1 257 ? 17.512 -1.404 23.990 1.00 33.94 257 ALA A C 1
ATOM 2031 O O . ALA A 1 257 ? 17.958 -1.367 25.130 1.00 33.94 257 ALA A O 1
ATOM 2032 N N . ARG A 1 258 ? 16.526 -2.228 23.651 1.00 29.94 258 ARG A N 1
ATOM 2033 C CA . ARG A 1 258 ? 16.472 -3.597 24.149 1.00 29.94 258 ARG A CA 1
ATOM 2034 C C . ARG A 1 258 ? 16.600 -4.488 22.930 1.00 29.94 258 ARG A C 1
ATOM 2036 O O . ARG A 1 258 ? 15.619 -4.744 22.240 1.00 29.94 258 ARG A O 1
ATOM 2043 N N . ARG A 1 259 ? 17.838 -4.889 22.630 1.00 29.61 259 ARG A N 1
ATOM 2044 C CA . ARG A 1 259 ? 18.093 -6.058 21.786 1.00 29.61 259 ARG A CA 1
ATOM 2045 C C . ARG A 1 259 ? 17.410 -7.249 22.464 1.00 29.61 259 ARG A C 1
ATOM 2047 O O . ARG A 1 259 ? 17.716 -7.509 23.625 1.00 29.61 259 ARG A O 1
ATOM 2054 N N . PRO A 1 260 ? 16.519 -7.986 21.793 1.00 32.06 260 PRO A N 1
ATOM 2055 C CA . PRO A 1 260 ? 16.373 -9.398 22.093 1.00 32.06 260 PRO A CA 1
ATOM 2056 C C . PRO A 1 260 ? 17.713 -10.059 21.734 1.00 32.06 260 PRO A C 1
ATOM 2058 O O . PRO A 1 260 ? 18.169 -9.944 20.598 1.00 32.06 260 PRO A O 1
ATOM 2061 N N . GLU A 1 261 ? 18.361 -10.681 22.714 1.00 32.06 261 GLU A N 1
ATOM 2062 C CA . GLU A 1 261 ? 19.634 -11.428 22.641 1.00 32.06 261 GLU A CA 1
ATOM 2063 C C . GLU A 1 261 ? 19.536 -12.710 21.783 1.00 32.06 261 GLU A C 1
ATOM 2065 O O . GLU A 1 261 ? 19.990 -13.779 22.172 1.00 32.06 261 GLU A O 1
ATOM 2070 N N . VAL A 1 262 ? 18.895 -12.661 20.616 1.00 37.31 262 VAL A N 1
ATOM 2071 C CA . VAL A 1 262 ? 18.758 -13.834 19.746 1.00 37.31 262 VAL A CA 1
ATOM 2072 C C . VAL A 1 262 ? 18.814 -13.354 18.307 1.00 37.31 262 VAL A C 1
ATOM 2074 O O . VAL A 1 262 ? 17.810 -12.864 17.827 1.00 37.31 262 VAL A O 1
ATOM 2077 N N . PHE A 1 263 ? 19.995 -13.392 17.683 1.00 31.80 263 PHE A N 1
ATOM 2078 C CA . PHE A 1 263 ? 20.272 -13.644 16.251 1.00 31.80 263 PHE A CA 1
ATOM 2079 C C . PHE A 1 263 ? 21.756 -13.301 15.977 1.00 31.80 263 PHE A C 1
ATOM 2081 O O . PHE A 1 263 ? 22.048 -12.186 15.540 1.00 31.80 263 PHE A O 1
ATOM 2088 N N . PRO A 1 264 ? 22.714 -14.214 16.245 1.00 31.33 264 PRO A N 1
ATOM 2089 C CA . PRO A 1 264 ? 24.138 -13.938 16.026 1.00 31.33 264 PRO A CA 1
ATOM 2090 C C . PRO A 1 264 ? 24.580 -13.936 14.548 1.00 31.33 264 PRO A C 1
ATOM 2092 O O . PRO A 1 264 ? 25.626 -13.376 14.238 1.00 31.33 264 PRO A O 1
ATOM 2095 N N . ASP A 1 265 ? 23.796 -14.477 13.609 1.00 31.88 265 ASP A N 1
ATOM 2096 C CA . ASP A 1 265 ? 24.375 -14.933 12.328 1.00 31.88 265 ASP A CA 1
ATOM 2097 C C . ASP A 1 265 ? 24.144 -14.039 11.098 1.00 31.88 265 ASP A C 1
ATOM 2099 O O . ASP A 1 265 ? 24.330 -14.479 9.966 1.00 31.88 265 ASP A O 1
ATOM 2103 N N . LEU A 1 266 ? 23.765 -12.768 11.262 1.00 32.31 266 LEU A N 1
ATOM 2104 C CA . LEU A 1 266 ? 23.535 -11.863 10.115 1.00 32.31 266 LEU A CA 1
ATOM 2105 C C . LEU A 1 266 ? 24.400 -10.599 10.104 1.00 32.31 266 LEU A C 1
ATOM 2107 O O . LEU A 1 266 ? 24.113 -9.649 9.374 1.00 32.31 266 LEU A O 1
ATOM 2111 N N . VAL A 1 267 ? 25.508 -10.605 10.844 1.00 29.34 267 VAL A N 1
ATOM 2112 C CA . VAL A 1 267 ? 26.586 -9.629 10.651 1.00 29.34 267 VAL A CA 1
ATOM 2113 C C . VAL A 1 267 ? 27.635 -10.254 9.738 1.00 29.34 267 VAL A C 1
ATOM 2115 O O . VAL A 1 267 ? 28.605 -10.855 10.194 1.00 29.34 267 VAL A O 1
ATOM 2118 N N . ILE A 1 268 ? 27.462 -10.096 8.424 1.00 30.02 268 ILE A N 1
ATOM 2119 C CA . ILE A 1 268 ? 28.583 -10.272 7.496 1.00 30.02 268 ILE A CA 1
ATOM 2120 C C . ILE A 1 268 ? 29.519 -9.091 7.755 1.00 30.02 268 ILE A C 1
ATOM 2122 O O . ILE A 1 268 ? 29.334 -7.993 7.232 1.00 30.02 268 ILE A O 1
ATOM 2126 N N . SER A 1 269 ? 30.488 -9.309 8.643 1.00 27.48 269 SER A N 1
ATOM 2127 C CA . SER A 1 269 ? 31.614 -8.407 8.829 1.00 27.48 269 SER A CA 1
ATOM 2128 C C . SER A 1 269 ? 32.326 -8.248 7.491 1.00 27.48 269 SER A C 1
ATOM 2130 O O . SER A 1 269 ? 32.755 -9.234 6.893 1.00 27.48 269 SER A O 1
ATOM 2132 N N . SER A 1 270 ? 32.462 -7.005 7.034 1.00 30.12 270 SER A N 1
ATOM 2133 C CA . SER A 1 270 ? 33.351 -6.630 5.938 1.00 30.12 270 SER A CA 1
ATOM 2134 C C . SER A 1 270 ? 34.786 -7.035 6.285 1.00 30.12 270 SER A C 1
ATOM 2136 O O . SER A 1 270 ? 35.527 -6.263 6.894 1.00 30.12 270 SER A O 1
ATOM 2138 N N . GLN A 1 271 ? 35.184 -8.252 5.922 1.00 27.47 271 GLN A N 1
ATOM 2139 C CA . GLN A 1 271 ? 36.586 -8.641 5.916 1.00 27.47 271 GLN A CA 1
ATOM 2140 C C . GLN A 1 271 ? 37.219 -8.179 4.604 1.00 27.47 271 GLN A C 1
ATOM 2142 O O . GLN A 1 271 ? 36.692 -8.391 3.512 1.00 27.47 271 GLN A O 1
ATOM 2147 N N . ARG A 1 272 ? 38.337 -7.468 4.759 1.00 25.64 272 ARG A N 1
ATOM 2148 C CA . ARG A 1 272 ? 39.200 -6.964 3.692 1.00 25.64 272 ARG A CA 1
ATOM 2149 C C . ARG A 1 272 ? 39.635 -8.120 2.796 1.00 25.64 272 ARG A C 1
ATOM 2151 O O . ARG A 1 272 ? 40.117 -9.130 3.296 1.00 25.64 272 ARG A O 1
ATOM 2158 N N . LEU A 1 273 ? 39.536 -7.925 1.485 1.00 25.08 273 LEU A N 1
ATOM 2159 C CA . LEU A 1 273 ? 40.286 -8.725 0.522 1.00 25.08 273 LEU A CA 1
ATOM 2160 C C . LEU A 1 273 ? 41.791 -8.465 0.733 1.00 25.08 273 LEU A C 1
ATOM 2162 O O . LEU A 1 273 ? 42.180 -7.293 0.778 1.00 25.08 273 LEU A O 1
ATOM 2166 N N . PRO A 1 274 ? 42.642 -9.499 0.858 1.00 25.55 274 PRO A N 1
ATOM 2167 C CA . PRO A 1 274 ? 44.085 -9.327 0.779 1.00 25.55 274 PRO A CA 1
ATOM 2168 C C . PRO A 1 274 ? 44.502 -9.031 -0.667 1.00 25.55 274 PRO A C 1
ATOM 2170 O O . PRO A 1 274 ? 43.962 -9.592 -1.621 1.00 25.55 274 PRO A O 1
ATOM 2173 N N . SER A 1 275 ? 45.473 -8.135 -0.816 1.00 24.45 275 SER A N 1
ATOM 2174 C CA . SER A 1 275 ? 46.109 -7.782 -2.081 1.00 24.45 275 SER A CA 1
ATOM 2175 C C . SER A 1 275 ? 47.183 -8.791 -2.511 1.00 24.45 275 SER A C 1
ATOM 2177 O O . SER A 1 275 ? 47.852 -9.382 -1.670 1.00 24.45 275 SER A O 1
ATOM 2179 N N . SER A 1 276 ? 47.392 -8.814 -3.833 1.00 25.92 276 SER A N 1
ATOM 2180 C CA . SER A 1 276 ? 48.566 -9.231 -4.624 1.00 25.92 276 SER A CA 1
ATOM 2181 C C . SER A 1 276 ? 48.910 -10.721 -4.808 1.00 25.92 276 SER A C 1
ATOM 2183 O O . SER A 1 276 ? 49.394 -11.381 -3.902 1.00 25.92 276 SER A O 1
ATOM 2185 N N . ALA A 1 277 ? 48.797 -11.127 -6.083 1.00 24.84 277 ALA A N 1
ATOM 2186 C CA . ALA A 1 277 ? 49.835 -11.740 -6.927 1.00 24.84 277 ALA A CA 1
ATOM 2187 C C . ALA A 1 277 ? 50.409 -13.127 -6.561 1.00 24.84 277 ALA A C 1
ATOM 2189 O O . ALA A 1 277 ? 51.298 -13.231 -5.724 1.00 24.84 277 ALA A O 1
ATOM 2190 N N . SER A 1 278 ? 50.063 -14.154 -7.354 1.00 24.61 278 SER A N 1
ATOM 2191 C CA . SER A 1 278 ? 50.920 -14.738 -8.423 1.00 24.61 278 SER A CA 1
ATOM 2192 C C . SER A 1 278 ? 50.528 -16.189 -8.758 1.00 24.61 278 SER A C 1
ATOM 2194 O O . SER A 1 278 ? 50.407 -16.983 -7.837 1.00 24.61 278 SER A O 1
ATOM 2196 N N . MET A 1 279 ? 50.443 -16.488 -10.072 1.00 25.23 279 MET A N 1
ATOM 2197 C CA . MET A 1 279 ? 50.712 -17.775 -10.773 1.00 25.23 279 MET A CA 1
ATOM 2198 C C . MET A 1 279 ? 49.906 -19.033 -10.364 1.00 25.23 279 MET A C 1
ATOM 2200 O O . MET A 1 279 ? 49.660 -19.275 -9.199 1.00 25.23 279 MET A O 1
ATOM 2204 N N . ASP A 1 280 ? 49.482 -19.958 -11.227 1.00 24.64 280 ASP A N 1
ATOM 2205 C CA . ASP A 1 280 ? 49.651 -20.208 -12.661 1.00 24.64 280 ASP A CA 1
ATOM 2206 C C . ASP A 1 280 ? 48.591 -21.262 -13.098 1.00 24.64 280 ASP A C 1
ATOM 2208 O O . ASP A 1 280 ? 48.198 -22.122 -12.316 1.00 24.64 280 ASP A O 1
ATOM 2212 N N . ARG A 1 281 ? 48.150 -21.152 -14.359 1.00 26.23 281 ARG A N 1
ATOM 2213 C CA . ARG A 1 281 ? 47.730 -22.171 -15.361 1.00 26.23 281 ARG A CA 1
ATOM 2214 C C . ARG A 1 281 ? 47.164 -23.552 -14.952 1.00 26.23 281 ARG A C 1
ATOM 2216 O O . ARG A 1 281 ? 47.886 -24.380 -14.413 1.00 26.23 281 ARG A O 1
ATOM 2223 N N . LEU A 1 282 ? 45.972 -23.865 -15.491 1.00 25.06 282 LEU A N 1
ATOM 2224 C CA . LEU A 1 282 ? 45.648 -25.031 -16.363 1.00 25.06 282 LEU A CA 1
ATOM 2225 C C . LEU A 1 282 ? 44.183 -24.870 -16.857 1.00 25.06 282 LEU A C 1
ATOM 2227 O O . LEU A 1 282 ? 43.269 -24.825 -16.045 1.00 25.06 282 LEU A O 1
ATOM 2231 N N . SER A 1 283 ? 43.922 -24.433 -18.092 1.00 23.41 283 SER A N 1
ATOM 2232 C CA . SER A 1 283 ? 43.737 -25.215 -19.335 1.00 23.41 283 SER A CA 1
ATOM 2233 C C . SER A 1 283 ? 42.501 -26.139 -19.398 1.00 23.41 283 SER A C 1
ATOM 2235 O O . SER A 1 283 ? 42.450 -27.173 -18.744 1.00 23.41 283 SER A O 1
ATOM 2237 N N . THR A 1 284 ? 41.605 -25.757 -20.323 1.00 24.66 284 THR A N 1
ATOM 2238 C CA . THR A 1 284 ? 40.877 -26.560 -21.337 1.00 24.66 284 THR A CA 1
ATOM 2239 C C . THR A 1 284 ? 39.686 -27.466 -20.971 1.00 24.66 284 THR A C 1
ATOM 2241 O O . THR A 1 284 ? 39.824 -28.489 -20.311 1.00 24.66 284 THR A O 1
ATOM 2244 N N . ASP A 1 285 ? 38.565 -27.094 -21.607 1.00 23.83 285 ASP A N 1
ATOM 2245 C CA . ASP A 1 285 ? 37.566 -27.896 -22.334 1.00 23.83 285 ASP A CA 1
ATOM 2246 C C . ASP A 1 285 ? 36.576 -28.801 -21.581 1.00 23.83 285 ASP A C 1
ATOM 2248 O O . ASP A 1 285 ? 36.935 -29.830 -21.013 1.00 23.83 285 ASP A O 1
ATOM 2252 N N . LYS A 1 286 ? 35.274 -28.502 -21.749 1.00 27.64 286 LYS A N 1
ATOM 2253 C CA . LYS A 1 286 ? 34.385 -29.263 -22.657 1.00 27.64 286 LYS A CA 1
ATOM 2254 C C . LYS A 1 286 ? 32.971 -28.671 -22.754 1.00 27.64 286 LYS A C 1
ATOM 2256 O O . LYS A 1 286 ? 32.311 -28.401 -21.754 1.00 27.64 286 LYS A O 1
ATOM 2261 N N . GLU A 1 287 ? 32.522 -28.518 -23.999 1.00 23.55 287 GLU A N 1
ATOM 2262 C CA . GLU A 1 287 ? 31.128 -28.359 -24.422 1.00 23.55 287 GLU A CA 1
ATOM 2263 C C . GLU A 1 287 ? 30.300 -29.627 -24.137 1.00 23.55 287 GLU A C 1
ATOM 2265 O O . GLU A 1 287 ? 30.847 -30.731 -24.091 1.00 23.55 287 GLU A O 1
ATOM 2270 N N . GLY A 1 288 ? 28.970 -29.490 -24.028 1.00 23.70 288 GLY A N 1
ATOM 2271 C CA . GLY A 1 288 ? 28.065 -30.645 -24.048 1.00 23.70 288 GLY A CA 1
ATOM 2272 C C . GLY A 1 288 ? 26.624 -30.394 -23.586 1.00 23.70 288 GLY A C 1
ATOM 2273 O O . GLY A 1 288 ? 26.303 -30.623 -22.432 1.00 23.70 288 GLY A O 1
ATOM 2274 N N . GLN A 1 289 ? 25.780 -29.963 -24.531 1.00 22.72 289 GLN A N 1
ATOM 2275 C CA . GLN A 1 289 ? 24.378 -30.367 -24.773 1.00 22.72 289 GLN A CA 1
ATOM 2276 C C . GLN A 1 289 ? 23.290 -30.395 -23.667 1.00 22.72 289 GLN A C 1
ATOM 2278 O O . GLN A 1 289 ? 23.300 -31.185 -22.735 1.00 22.72 289 GLN A O 1
ATOM 2283 N N . GLN A 1 290 ? 22.255 -29.583 -23.947 1.00 22.22 290 GLN A N 1
ATOM 2284 C CA . GLN A 1 290 ? 20.808 -29.880 -24.006 1.00 22.22 290 GLN A CA 1
ATOM 2285 C C . GLN A 1 290 ? 20.175 -30.830 -22.973 1.00 22.22 290 GLN A C 1
ATOM 2287 O O . GLN A 1 290 ? 20.447 -32.018 -22.972 1.00 22.22 290 GLN A O 1
ATOM 2292 N N . HIS A 1 291 ? 19.146 -30.335 -22.270 1.00 25.06 291 HIS A N 1
ATOM 2293 C CA . HIS A 1 291 ? 17.796 -30.924 -22.298 1.00 25.06 291 HIS A CA 1
ATOM 2294 C C . HIS A 1 291 ? 16.763 -29.976 -21.656 1.00 25.06 291 HIS A C 1
ATOM 2296 O O . HIS A 1 291 ? 16.908 -29.534 -20.518 1.00 25.06 291 HIS A O 1
ATOM 2302 N N . SER A 1 292 ? 15.701 -29.665 -22.402 1.00 22.47 292 SER A N 1
ATOM 2303 C CA . SER A 1 292 ? 14.454 -29.078 -21.892 1.00 22.47 292 SER A CA 1
ATOM 2304 C C . SER A 1 292 ? 13.608 -30.144 -21.182 1.00 22.47 292 SER A C 1
ATOM 2306 O O . SER A 1 292 ? 13.712 -31.325 -21.518 1.00 22.47 292 SER A O 1
ATOM 2308 N N . PRO A 1 293 ? 12.662 -29.730 -20.321 1.00 24.98 293 PRO A N 1
ATOM 2309 C CA . PRO A 1 293 ? 11.297 -30.173 -20.588 1.00 24.98 293 PRO A CA 1
ATOM 2310 C C . PRO A 1 293 ? 10.247 -29.062 -20.461 1.00 24.98 293 PRO A C 1
ATOM 2312 O O . PRO A 1 293 ? 10.229 -28.242 -19.547 1.00 24.98 293 PRO A O 1
ATOM 2315 N N . SER A 1 294 ? 9.350 -29.107 -21.441 1.00 21.95 294 SER A N 1
ATOM 2316 C CA . SER A 1 294 ? 8.079 -28.405 -21.562 1.00 21.95 294 SER A CA 1
ATOM 2317 C C . SER A 1 294 ? 7.068 -28.929 -20.539 1.00 21.95 294 SER A C 1
ATOM 2319 O O . SER A 1 294 ? 6.931 -30.142 -20.421 1.00 21.95 294 SER A O 1
ATOM 2321 N N . PHE A 1 295 ? 6.306 -28.054 -19.871 1.00 25.30 295 PHE A N 1
ATOM 2322 C CA . PHE A 1 295 ? 5.056 -28.449 -19.209 1.00 25.30 295 PHE A CA 1
ATOM 2323 C C . PHE A 1 295 ? 3.946 -27.394 -19.365 1.00 25.30 295 PHE A C 1
ATOM 2325 O O . PHE A 1 295 ? 3.960 -26.322 -18.769 1.00 25.30 295 PHE A O 1
ATOM 2332 N N . HIS A 1 296 ? 2.996 -27.770 -20.225 1.00 25.00 296 HIS A N 1
ATOM 2333 C CA . HIS A 1 296 ? 1.542 -27.603 -20.167 1.00 25.00 296 HIS A CA 1
ATOM 2334 C C . HIS A 1 296 ? 0.913 -26.274 -19.699 1.00 25.00 296 HIS A C 1
ATOM 2336 O O . HIS A 1 296 ? 0.692 -26.009 -18.520 1.00 25.00 296 HIS A O 1
ATOM 2342 N N . LYS A 1 297 ? 0.423 -25.540 -20.709 1.00 23.33 297 LYS A N 1
ATOM 2343 C CA . LYS A 1 297 ? -0.798 -24.720 -20.675 1.00 23.33 297 LYS A CA 1
ATOM 2344 C C . LYS A 1 297 ? -1.985 -25.557 -20.172 1.00 23.33 297 LYS A C 1
ATOM 2346 O O . LYS A 1 297 ? -2.312 -26.571 -20.783 1.00 23.33 297 LYS A O 1
ATOM 2351 N N . LEU A 1 298 ? -2.686 -25.071 -19.151 1.00 23.94 298 LEU A N 1
ATOM 2352 C CA . LEU A 1 298 ? -4.063 -25.465 -18.850 1.00 23.94 298 LEU A CA 1
ATOM 2353 C C . LEU A 1 298 ? -4.967 -24.261 -19.115 1.00 23.94 298 LEU A C 1
ATOM 2355 O O . LEU A 1 298 ? -4.952 -23.267 -18.390 1.00 23.94 298 LEU A O 1
ATOM 2359 N N . ALA A 1 299 ? -5.692 -24.352 -20.227 1.00 22.72 299 ALA A N 1
ATOM 2360 C CA . ALA A 1 299 ? -6.781 -23.465 -20.590 1.00 22.72 299 ALA A CA 1
ATOM 2361 C C . ALA A 1 299 ? -8.012 -23.823 -19.748 1.00 22.72 299 ALA A C 1
ATOM 2363 O O . ALA A 1 299 ? -8.374 -24.993 -19.653 1.00 22.72 299 ALA A O 1
ATOM 2364 N N . ILE A 1 300 ? -8.661 -22.822 -19.155 1.00 23.86 300 ILE A N 1
ATOM 2365 C CA . ILE A 1 300 ? -9.992 -22.975 -18.566 1.00 23.86 300 ILE A CA 1
ATOM 2366 C C . ILE A 1 300 ? -10.980 -22.395 -19.574 1.00 23.86 300 ILE A C 1
ATOM 2368 O O . ILE A 1 300 ? -11.035 -21.186 -19.789 1.00 23.86 300 ILE A O 1
ATOM 2372 N N . THR A 1 301 ? -11.716 -23.288 -20.227 1.00 23.89 301 THR A N 1
ATOM 2373 C CA . THR A 1 301 ? -12.878 -22.991 -21.064 1.00 23.89 301 THR A CA 1
ATOM 2374 C C . THR A 1 301 ? -14.036 -22.498 -20.202 1.00 23.89 301 THR A C 1
ATOM 2376 O O . THR A 1 301 ? -14.417 -23.149 -19.228 1.00 23.89 301 THR A O 1
ATOM 2379 N N . ALA A 1 302 ? -14.598 -21.354 -20.590 1.00 21.83 302 ALA A N 1
ATOM 2380 C CA . ALA A 1 302 ? -15.880 -20.857 -20.116 1.00 21.83 302 ALA A CA 1
ATOM 2381 C C . ALA A 1 302 ? -17.001 -21.818 -20.537 1.00 21.83 302 ALA A C 1
ATOM 2383 O O . ALA A 1 302 ? -16.999 -22.320 -21.662 1.00 21.83 302 ALA A O 1
ATOM 2384 N N . ARG A 1 303 ? -17.950 -22.068 -19.633 1.00 23.11 303 ARG A N 1
ATOM 2385 C CA . ARG A 1 303 ? -19.192 -22.779 -19.933 1.00 23.11 303 ARG A CA 1
ATOM 2386 C C . ARG A 1 303 ? -20.347 -21.815 -19.695 1.00 23.11 303 ARG A C 1
ATOM 2388 O O . ARG A 1 303 ? -20.473 -21.253 -18.610 1.00 23.11 303 ARG A O 1
ATOM 2395 N N . GLU A 1 304 ? -21.099 -21.595 -20.760 1.00 23.42 304 GLU A N 1
ATOM 2396 C CA . GLU A 1 304 ? -22.357 -20.862 -20.812 1.00 23.42 304 GLU A CA 1
ATOM 2397 C C . GLU A 1 304 ? -23.444 -21.645 -20.062 1.00 23.42 304 GLU A C 1
ATOM 2399 O O . GLU A 1 304 ? -23.546 -22.861 -20.219 1.00 23.42 304 GLU A O 1
ATOM 2404 N N . GLU A 1 305 ? -24.285 -20.951 -19.296 1.00 24.11 305 GLU A N 1
ATOM 2405 C CA . GLU A 1 305 ? -25.605 -21.449 -18.909 1.00 24.11 305 GLU A CA 1
ATOM 2406 C C . GLU A 1 305 ? -26.646 -20.412 -19.326 1.00 24.11 305 GLU A C 1
ATOM 2408 O O . GLU A 1 305 ? -26.628 -19.268 -18.870 1.00 24.11 305 GLU A O 1
ATOM 2413 N N . ASN A 1 306 ? -27.532 -20.834 -20.229 1.00 24.33 306 ASN A N 1
ATOM 2414 C CA . ASN A 1 306 ? -28.699 -20.095 -20.682 1.00 24.33 306 ASN A CA 1
ATOM 2415 C C . ASN A 1 306 ? -29.960 -20.678 -20.022 1.00 24.33 306 ASN A C 1
ATOM 2417 O O . ASN A 1 306 ? -30.171 -21.887 -20.021 1.00 24.33 306 ASN A O 1
ATOM 2421 N N . GLU A 1 307 ? -30.752 -19.762 -19.468 1.00 25.38 307 GLU A N 1
ATOM 2422 C CA . GLU A 1 307 ? -32.198 -19.730 -19.206 1.00 25.38 307 GLU A CA 1
ATOM 2423 C C . GLU A 1 307 ? -33.048 -21.019 -19.087 1.00 25.38 307 GLU A C 1
ATOM 2425 O O . GLU A 1 307 ? -33.194 -21.803 -20.021 1.00 25.38 307 GLU A O 1
ATOM 2430 N N . GLY A 1 308 ? -33.882 -21.051 -18.031 1.00 22.42 308 GLY A N 1
ATOM 2431 C CA . GLY A 1 308 ? -35.330 -21.187 -18.252 1.00 22.42 308 GLY A CA 1
ATOM 2432 C C . GLY A 1 308 ? -36.156 -22.037 -17.270 1.00 22.42 308 GLY A C 1
ATOM 2433 O O . GLY A 1 308 ? -36.038 -23.253 -17.230 1.00 22.42 308 GLY A O 1
ATOM 2434 N N . LYS A 1 309 ? -37.157 -21.359 -16.674 1.00 24.12 309 LYS A N 1
ATOM 2435 C CA . LYS A 1 309 ? -38.535 -21.803 -16.323 1.00 24.12 309 LYS A CA 1
ATOM 2436 C C . LYS A 1 309 ? -38.915 -22.157 -14.866 1.00 24.12 309 LYS A C 1
ATOM 2438 O O . LYS A 1 309 ? -38.635 -23.228 -14.358 1.00 24.12 309 LYS A O 1
ATOM 2443 N N . LYS A 1 310 ? -39.802 -21.273 -14.370 1.00 25.45 310 LYS A N 1
ATOM 2444 C CA . LYS A 1 310 ? -41.144 -21.471 -13.760 1.00 25.45 310 LYS A CA 1
ATOM 2445 C C . LYS A 1 310 ? -41.287 -22.116 -12.363 1.00 25.45 310 LYS A C 1
ATOM 2447 O O . LYS A 1 310 ? -40.823 -23.205 -12.074 1.00 25.45 310 LYS A O 1
ATOM 2452 N N . THR A 1 311 ? -42.053 -21.392 -11.543 1.00 24.39 311 THR A N 1
ATOM 2453 C CA . THR A 1 311 ? -42.573 -21.669 -10.190 1.00 24.39 311 THR A CA 1
ATOM 2454 C C . THR A 1 311 ? -43.746 -22.680 -10.203 1.00 24.39 311 THR A C 1
ATOM 2456 O O . THR A 1 311 ? -44.263 -22.967 -11.286 1.00 24.39 311 THR A O 1
ATOM 2459 N N . PRO A 1 312 ? -44.206 -23.216 -9.042 1.00 26.66 312 PRO A N 1
ATOM 2460 C CA . PRO A 1 312 ? -45.172 -22.490 -8.200 1.00 26.66 312 PRO A CA 1
ATOM 2461 C C . PRO A 1 312 ? -44.992 -22.619 -6.664 1.00 26.66 312 PRO A C 1
ATOM 2463 O O . PRO A 1 312 ? -44.213 -23.400 -6.135 1.00 26.66 312 PRO A O 1
ATOM 2466 N N . LYS A 1 313 ? -45.758 -21.756 -5.987 1.00 23.08 313 LYS A N 1
ATOM 2467 C CA . LYS A 1 313 ? -45.910 -21.438 -4.556 1.00 23.08 313 LYS A CA 1
ATOM 2468 C C . LYS A 1 313 ? -46.285 -22.620 -3.641 1.00 23.08 313 LYS A C 1
ATOM 2470 O O . LYS A 1 313 ? -47.218 -23.335 -3.983 1.00 23.08 313 LYS A O 1
ATOM 2475 N N . THR A 1 314 ? -45.807 -22.588 -2.386 1.00 24.69 314 THR A N 1
ATOM 2476 C CA . THR A 1 314 ? -46.629 -22.967 -1.212 1.00 24.69 314 THR A CA 1
ATOM 2477 C C . THR A 1 314 ? -46.276 -22.128 0.023 1.00 24.69 314 THR A C 1
ATOM 2479 O O . THR A 1 314 ? -45.110 -21.919 0.347 1.00 24.69 314 THR A O 1
ATOM 2482 N N . LYS A 1 315 ? -47.320 -21.607 0.676 1.00 23.55 315 LYS A N 1
ATOM 2483 C CA . LYS A 1 315 ? -47.317 -20.850 1.935 1.00 23.55 315 LYS A CA 1
ATOM 2484 C C . LYS A 1 315 ? -47.241 -21.813 3.124 1.00 23.55 315 LYS A C 1
ATOM 2486 O O . LYS A 1 315 ? -48.047 -22.731 3.135 1.00 23.55 315 LYS A O 1
ATOM 2491 N N . THR A 1 316 ? -46.449 -21.494 4.155 1.00 24.91 316 THR A N 1
ATOM 2492 C CA . THR A 1 316 ? -46.835 -21.706 5.570 1.00 24.91 316 THR A CA 1
ATOM 2493 C C . THR A 1 316 ? -45.910 -20.949 6.534 1.00 24.91 316 THR A C 1
ATOM 2495 O O . THR A 1 316 ? -44.697 -20.923 6.363 1.00 24.91 316 THR A O 1
ATOM 2498 N N . GLN A 1 317 ? -46.514 -20.337 7.550 1.00 23.73 317 GLN A N 1
ATOM 2499 C CA . GLN A 1 317 ? -45.949 -19.685 8.743 1.00 23.73 317 GLN A CA 1
ATOM 2500 C C . GLN A 1 317 ? -46.832 -20.151 9.929 1.00 23.73 317 GLN A C 1
ATOM 2502 O O . GLN A 1 317 ? -47.982 -20.509 9.668 1.00 23.73 317 GLN A O 1
ATOM 2507 N N . PRO A 1 318 ? -46.455 -19.938 11.204 1.00 37.97 318 PRO A N 1
ATOM 2508 C CA . PRO A 1 318 ? -45.315 -20.436 11.987 1.00 37.97 318 PRO A CA 1
ATOM 2509 C C . PRO A 1 318 ? -45.813 -21.351 13.150 1.00 37.97 318 PRO A C 1
ATOM 2511 O O . PRO A 1 318 ? -46.990 -21.711 13.166 1.00 37.97 318 PRO A O 1
ATOM 2514 N N . PRO A 1 319 ? -44.973 -21.719 14.143 1.00 29.78 319 PRO A N 1
ATOM 2515 C CA . PRO A 1 319 ? -45.270 -21.154 15.468 1.00 29.78 319 PRO A CA 1
ATOM 2516 C C . PRO A 1 319 ? -44.062 -20.844 16.379 1.00 29.78 319 PRO A C 1
ATOM 2518 O O . PRO A 1 319 ? -43.036 -21.511 16.376 1.00 29.78 319 PRO A O 1
ATOM 2521 N N . ASP A 1 320 ? -44.289 -19.779 17.148 1.00 23.05 320 ASP A N 1
ATOM 2522 C CA . ASP A 1 320 ? -44.076 -19.527 18.580 1.00 23.05 320 ASP A CA 1
ATOM 2523 C C . ASP A 1 320 ? -42.741 -19.665 19.348 1.00 23.05 320 ASP A C 1
ATOM 2525 O O . ASP A 1 320 ? -41.863 -20.490 19.117 1.00 23.05 320 ASP A O 1
ATOM 2529 N N . ARG A 1 321 ? -42.660 -18.751 20.323 1.00 27.34 321 ARG A N 1
ATOM 2530 C CA . ARG A 1 321 ? -41.591 -18.397 21.263 1.00 27.34 321 ARG A CA 1
ATOM 2531 C C . ARG A 1 321 ? -41.386 -19.460 22.347 1.00 27.34 321 ARG A C 1
ATOM 2533 O O . ARG A 1 321 ? -42.365 -19.890 22.938 1.00 27.34 321 ARG A O 1
ATOM 2540 N N . THR A 1 322 ? -40.140 -19.690 22.786 1.00 24.34 322 THR A N 1
ATOM 2541 C CA . THR A 1 322 ? -39.676 -19.425 24.175 1.00 24.34 322 THR A CA 1
ATOM 2542 C C . THR A 1 322 ? -38.205 -19.812 24.424 1.00 24.34 322 THR A C 1
ATOM 2544 O O . THR A 1 322 ? -37.691 -20.776 23.880 1.00 24.34 322 THR A O 1
ATOM 2547 N N . ALA A 1 323 ? -37.586 -19.034 25.324 1.00 23.73 323 ALA A N 1
ATOM 2548 C CA . ALA A 1 323 ? -36.540 -19.395 26.289 1.00 23.73 323 ALA A CA 1
ATOM 2549 C C . ALA A 1 323 ? -35.062 -19.613 25.860 1.00 23.73 323 ALA A C 1
ATOM 2551 O O . ALA A 1 323 ? -34.643 -20.673 25.429 1.00 23.73 323 ALA A O 1
ATOM 2552 N N . LEU A 1 324 ? -34.270 -18.595 26.235 1.00 23.34 324 LEU A N 1
ATOM 2553 C CA . LEU A 1 324 ? -33.098 -18.663 27.126 1.00 23.34 324 LEU A CA 1
ATOM 2554 C C . LEU A 1 324 ? -31.747 -19.259 26.667 1.00 23.34 324 LEU A C 1
ATOM 2556 O O . LEU A 1 324 ? -31.605 -20.394 26.248 1.00 23.34 324 LEU A O 1
ATOM 2560 N N . GLN A 1 325 ? -30.742 -18.458 27.045 1.00 22.44 325 GLN A N 1
ATOM 2561 C CA . GLN A 1 325 ? -29.358 -18.770 27.411 1.00 22.44 325 GLN A CA 1
ATOM 2562 C C . GLN A 1 325 ? -28.255 -18.715 26.344 1.00 22.44 325 GLN A C 1
ATOM 2564 O O . GLN A 1 325 ? -28.166 -19.501 25.416 1.00 22.44 325 GLN A O 1
ATOM 2569 N N . LYS A 1 326 ? -27.370 -17.739 26.612 1.00 28.64 326 LYS A N 1
ATOM 2570 C CA . LYS A 1 326 ? -25.905 -17.825 26.639 1.00 28.64 326 LYS A CA 1
ATOM 2571 C C . LYS A 1 326 ? -25.263 -18.612 25.496 1.00 28.64 326 LYS A C 1
ATOM 2573 O O . LYS A 1 326 ? -25.249 -19.828 25.513 1.00 28.64 326 LYS A O 1
ATOM 2578 N N . ASN A 1 327 ? -24.592 -17.880 24.610 1.00 22.50 327 ASN A N 1
ATOM 2579 C CA . ASN A 1 327 ? -23.161 -18.058 24.349 1.00 22.50 327 ASN A CA 1
ATOM 2580 C C . ASN A 1 327 ? -22.682 -16.903 23.462 1.00 22.50 327 ASN A C 1
ATOM 2582 O O . ASN A 1 327 ? -22.967 -16.842 22.269 1.00 22.50 327 ASN A O 1
ATOM 2586 N N . VAL A 1 328 ? -21.960 -15.950 24.057 1.00 24.98 328 VAL A N 1
ATOM 2587 C CA . VAL A 1 328 ? -21.045 -15.112 23.278 1.00 24.98 328 VAL A CA 1
ATOM 2588 C C . VAL A 1 328 ? -19.845 -16.007 23.006 1.00 24.98 328 VAL A C 1
ATOM 2590 O O . VAL A 1 328 ? -18.981 -16.157 23.864 1.00 24.98 328 VAL A O 1
ATOM 2593 N N . ASN A 1 329 ? -19.822 -16.642 21.836 1.00 22.80 329 ASN A N 1
ATOM 2594 C CA . ASN A 1 329 ? -18.617 -17.296 21.348 1.00 22.80 329 ASN A CA 1
ATOM 2595 C C . ASN A 1 329 ? -17.601 -16.203 21.016 1.00 22.80 329 ASN A C 1
ATOM 2597 O O . ASN A 1 329 ? -17.625 -15.607 19.941 1.00 22.80 329 ASN A O 1
ATOM 2601 N N . VAL A 1 330 ? -16.719 -15.915 21.972 1.00 26.38 330 VAL A N 1
ATOM 2602 C CA . VAL A 1 330 ? -15.468 -15.213 21.704 1.00 26.38 330 VAL A CA 1
ATOM 2603 C C . VAL A 1 330 ? -14.591 -16.204 20.948 1.00 26.38 330 VAL A C 1
ATOM 2605 O O . VAL A 1 330 ? -13.862 -16.990 21.543 1.00 26.38 330 VAL A O 1
ATOM 2608 N N . SER A 1 331 ? -14.682 -16.209 19.621 1.00 25.83 331 SER A N 1
ATOM 2609 C CA . SER A 1 331 ? -13.655 -16.839 18.800 1.00 25.83 331 SER A CA 1
ATOM 2610 C C . SER A 1 331 ? -12.413 -15.953 18.875 1.00 25.83 331 SER A C 1
ATOM 2612 O O . SER A 1 331 ? -12.242 -15.026 18.083 1.00 25.83 331 SER A O 1
ATOM 2614 N N . SER A 1 332 ? -11.556 -16.198 19.864 1.00 26.06 332 SER A N 1
ATOM 2615 C CA . SER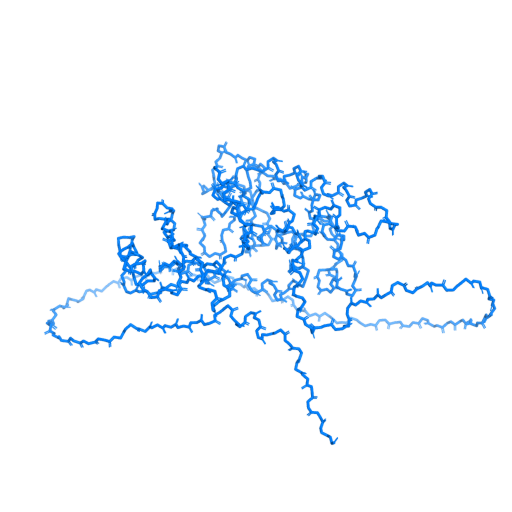 A 1 332 ? -10.203 -15.656 19.887 1.00 26.06 332 SER A CA 1
ATOM 2616 C C . SER A 1 332 ? -9.404 -16.333 18.776 1.00 26.06 332 SER A C 1
ATOM 2618 O O . SER A 1 332 ? -8.707 -17.319 18.999 1.00 26.06 332 SER A O 1
ATOM 2620 N N . SER A 1 333 ? -9.510 -15.832 17.547 1.00 26.77 333 SER A N 1
ATOM 2621 C CA . SER A 1 333 ? -8.484 -16.112 16.551 1.00 26.77 333 SER A CA 1
ATOM 2622 C C . SER A 1 333 ? -7.272 -15.260 16.915 1.00 26.77 333 SER A C 1
ATOM 2624 O O . SER A 1 333 ? -7.212 -14.073 16.590 1.00 26.77 333 SER A O 1
ATOM 2626 N N . THR A 1 334 ? -6.314 -15.857 17.616 1.00 25.89 334 THR A N 1
ATOM 2627 C CA . THR A 1 334 ? -5.001 -15.291 17.955 1.00 25.89 334 THR A CA 1
ATOM 2628 C C . THR A 1 334 ? -4.155 -15.130 16.682 1.00 25.89 334 THR A C 1
ATOM 2630 O O . THR A 1 334 ? -3.126 -15.766 16.495 1.00 25.89 334 THR A O 1
ATOM 2633 N N . SER A 1 335 ? -4.593 -14.285 15.745 1.00 30.44 335 SER A N 1
ATOM 2634 C CA . SER A 1 335 ? -3.913 -14.076 14.453 1.00 30.44 335 SER A CA 1
ATOM 2635 C C . SER A 1 335 ? -2.770 -13.061 14.507 1.00 30.44 335 SER A C 1
ATOM 2637 O O . SER A 1 335 ? -2.162 -12.764 13.484 1.00 30.44 335 SER A O 1
ATOM 2639 N N . SER A 1 336 ? -2.425 -12.580 15.698 1.00 27.22 336 SER A N 1
ATOM 2640 C CA . SER A 1 336 ? -1.341 -11.615 15.889 1.00 27.22 336 SER A CA 1
ATOM 2641 C C . SER A 1 336 ? -0.090 -12.236 16.502 1.00 27.22 336 SER A C 1
ATOM 2643 O O . SER A 1 336 ? 1.014 -11.798 16.201 1.00 27.22 336 SER A O 1
ATOM 2645 N N . SER A 1 337 ? -0.248 -13.313 17.277 1.00 29.47 337 SER A N 1
ATOM 2646 C CA . SER A 1 337 ? 0.875 -14.093 17.814 1.00 29.47 337 SER A CA 1
ATOM 2647 C C . SER A 1 337 ? 1.308 -15.214 16.861 1.00 29.47 337 SER A C 1
ATOM 2649 O O . SER A 1 337 ? 2.481 -15.560 16.817 1.00 29.47 337 SER A O 1
ATOM 2651 N N . GLN A 1 338 ? 0.422 -15.708 15.986 1.00 27.75 338 GLN A N 1
ATOM 2652 C CA . GLN A 1 338 ? 0.790 -16.704 14.963 1.00 27.75 338 GLN A CA 1
ATOM 2653 C C . GLN A 1 338 ? 1.539 -16.121 13.754 1.00 27.75 338 GLN A C 1
ATOM 2655 O O . GLN A 1 338 ? 2.046 -16.867 12.916 1.00 27.75 338 GLN A O 1
ATOM 2660 N N . ILE A 1 339 ? 1.661 -14.794 13.672 1.00 31.22 339 ILE A N 1
ATOM 2661 C CA . ILE A 1 339 ? 2.618 -14.128 12.776 1.00 31.22 339 ILE A CA 1
ATOM 2662 C C . ILE A 1 339 ? 3.967 -13.911 13.493 1.00 31.22 339 ILE A C 1
ATOM 2664 O O . ILE A 1 339 ? 4.910 -13.464 12.866 1.00 31.22 339 ILE A O 1
ATOM 2668 N N . CYS A 1 340 ? 4.111 -14.287 14.766 1.00 27.50 340 CYS A N 1
ATOM 2669 C CA . CYS A 1 340 ? 5.405 -14.345 15.456 1.00 27.50 340 CYS A CA 1
ATOM 2670 C C . CYS A 1 340 ? 5.843 -15.779 15.803 1.00 27.50 340 CYS A C 1
ATOM 2672 O O . CYS A 1 340 ? 7.032 -16.001 15.968 1.00 27.50 340 CYS A O 1
ATOM 2674 N N . GLU A 1 341 ? 4.952 -16.776 15.850 1.00 29.50 341 GLU A N 1
ATOM 2675 C CA . GLU A 1 341 ? 5.352 -18.173 16.131 1.00 29.50 341 GLU A CA 1
ATOM 2676 C C . GLU A 1 341 ? 5.744 -18.995 14.896 1.00 29.50 341 GLU A C 1
ATOM 2678 O O . GLU A 1 341 ? 6.438 -19.998 15.016 1.00 29.50 341 GLU A O 1
ATOM 2683 N N . ALA A 1 342 ? 5.406 -18.553 13.684 1.00 28.91 342 ALA A N 1
ATOM 2684 C CA . ALA A 1 342 ? 5.921 -19.170 12.455 1.00 28.91 342 ALA A CA 1
ATOM 2685 C C . ALA A 1 342 ? 7.377 -18.747 12.125 1.00 28.91 342 ALA A C 1
ATOM 2687 O O . ALA A 1 342 ? 7.817 -18.905 10.988 1.00 28.91 342 ALA A O 1
ATOM 2688 N N . PHE A 1 343 ? 8.094 -18.152 13.090 1.00 37.31 343 PHE A N 1
ATOM 2689 C CA . PHE A 1 343 ? 9.321 -17.363 12.896 1.00 37.31 343 PHE A CA 1
ATOM 2690 C C . PHE A 1 343 ? 10.563 -17.902 13.619 1.00 37.31 343 PHE A C 1
ATOM 2692 O O . PHE A 1 343 ? 11.517 -17.158 13.830 1.00 37.31 343 PHE A O 1
ATOM 2699 N N . LEU A 1 344 ? 10.607 -19.195 13.938 1.00 29.53 344 LEU A N 1
ATOM 2700 C CA . LEU A 1 344 ? 11.850 -19.860 14.334 1.00 29.53 344 LEU A CA 1
ATOM 2701 C C . LEU A 1 344 ? 12.102 -21.078 13.434 1.00 29.53 344 LEU A C 1
ATOM 2703 O O . LEU A 1 344 ? 11.154 -21.815 13.144 1.00 29.53 344 LEU A O 1
ATOM 2707 N N . PRO A 1 345 ? 13.346 -21.306 12.967 1.00 29.44 345 PRO A N 1
ATOM 2708 C CA . PRO A 1 345 ? 13.683 -22.547 12.288 1.00 29.44 345 PRO A CA 1
ATOM 2709 C C . PRO A 1 345 ? 13.443 -23.704 13.261 1.00 29.44 345 PRO A C 1
ATOM 2711 O O . PRO A 1 345 ? 13.857 -23.653 14.419 1.00 29.44 345 PRO A O 1
ATOM 2714 N N . LYS A 1 346 ? 12.742 -24.746 12.802 1.00 33.69 346 LYS A N 1
ATOM 2715 C CA . LYS A 1 346 ? 12.641 -26.002 13.547 1.00 33.69 346 LYS A CA 1
ATOM 2716 C C . LYS A 1 346 ? 14.053 -26.573 13.655 1.00 33.69 346 LYS A C 1
ATOM 2718 O O . LYS A 1 346 ? 14.573 -27.088 12.673 1.00 33.69 346 LYS A O 1
ATOM 2723 N N . GLY A 1 347 ? 14.669 -26.431 14.826 1.00 31.89 347 GLY A N 1
ATOM 2724 C CA . GLY A 1 347 ? 15.901 -27.129 15.154 1.00 31.89 347 GLY A CA 1
ATOM 2725 C C . GLY A 1 347 ? 15.637 -28.627 15.114 1.00 31.89 347 GLY A C 1
ATOM 2726 O O . GLY A 1 347 ? 14.765 -29.130 15.826 1.00 31.89 347 GLY A O 1
ATOM 2727 N N . THR A 1 348 ? 16.360 -29.313 14.240 1.00 32.41 348 THR A N 1
ATOM 2728 C CA . THR A 1 348 ? 16.468 -30.764 14.203 1.00 32.41 348 THR A CA 1
ATOM 2729 C C . THR A 1 348 ? 16.979 -31.220 15.567 1.00 32.41 348 THR A C 1
ATOM 2731 O O . THR A 1 348 ? 18.081 -30.863 15.976 1.00 32.41 348 THR A O 1
ATOM 2734 N N . ARG A 1 349 ? 16.146 -31.948 16.314 1.00 35.75 349 ARG A N 1
ATOM 2735 C CA . ARG A 1 349 ? 16.610 -32.771 17.429 1.00 35.75 349 ARG A CA 1
ATOM 2736 C C . ARG A 1 349 ? 17.059 -34.095 16.828 1.00 35.75 349 ARG A C 1
ATOM 2738 O O . ARG A 1 349 ? 16.227 -34.984 16.690 1.00 35.75 349 ARG A O 1
ATOM 2745 N N . ASP A 1 350 ? 18.338 -34.197 16.496 1.00 31.62 350 ASP A N 1
ATOM 2746 C CA . ASP A 1 350 ? 19.007 -35.490 16.393 1.00 31.62 350 ASP A CA 1
ATOM 2747 C C . ASP A 1 350 ? 19.846 -35.660 17.659 1.00 31.62 350 ASP A C 1
ATOM 2749 O O . ASP A 1 350 ? 20.600 -34.768 18.049 1.00 31.62 350 ASP A O 1
ATOM 2753 N N . GLY A 1 351 ? 19.577 -36.751 18.372 1.00 34.00 351 GLY A N 1
ATOM 2754 C CA . GLY A 1 351 ? 20.160 -37.048 19.670 1.00 34.00 351 GLY A CA 1
ATOM 2755 C C . GLY A 1 351 ? 21.539 -37.686 19.576 1.00 34.00 351 GLY A C 1
ATOM 2756 O O . GLY A 1 351 ? 21.796 -38.480 18.676 1.00 34.00 351 GLY A O 1
ATOM 2757 N N . LEU A 1 352 ? 22.383 -37.357 20.549 1.00 29.83 352 LEU A N 1
ATOM 2758 C CA . LEU A 1 352 ? 23.029 -38.261 21.509 1.00 29.83 352 LEU A CA 1
ATOM 2759 C C . LEU A 1 352 ? 23.808 -37.418 22.519 1.00 29.83 352 LEU A C 1
ATOM 2761 O O . LEU A 1 352 ? 24.453 -36.438 22.084 1.00 29.83 352 LEU A O 1
#

Foldseek 3Di:
DDPPPPPPPDPDAAEAEAEDPQDDLVSFVVVLVVVLVVCVVVLQWAPFDWPSVDPFTWTWTFGDVVVPRHIYIYGYPPVLVVVLVVVLVVLVVQWVLLVVLLVLLCLLCVVVVQADLVVQHQDSSNSSLLSLLCLLPVVVPDDVCCGRPVPVVVCNLVSNLCSLCCLLPPPQQQFWARESVVSDTDGPVVDDLDDNVCSNFYFYARPRDGSDTPSNSHPCSNVSSVLSVVLSVQLVPDDPPDPDSSCSSRPPPDDPDPDPPDDPPPPPDPDDDDDDDDDDDDDDDDDDDDDDDDDDDDDDDDDDDDDDDDDDDDDDDDDDDDDDDDDPPPPPPVPPCVVVVVPDPPDDPDDD